Protein AF-A0A1C4SC28-F1 (afdb_monomer_lite)

Structure (mmCIF, N/CA/C/O backbone):
data_AF-A0A1C4SC28-F1
#
_entry.id   AF-A0A1C4SC28-F1
#
loop_
_atom_site.group_PDB
_atom_site.id
_atom_site.type_symbol
_atom_site.label_atom_id
_atom_site.label_alt_id
_atom_site.label_comp_id
_atom_site.label_asym_id
_atom_site.label_entity_id
_atom_site.label_seq_id
_atom_site.pdbx_PDB_ins_code
_atom_site.Cartn_x
_atom_site.Cartn_y
_atom_site.Cartn_z
_atom_site.occupancy
_atom_site.B_iso_or_equiv
_atom_site.auth_seq_id
_atom_site.auth_comp_id
_atom_site.auth_asym_id
_atom_site.auth_atom_id
_atom_site.pdbx_PDB_model_num
ATOM 1 N N . MET A 1 1 ? 18.623 19.694 15.800 1.00 43.91 1 MET A N 1
ATOM 2 C CA . MET A 1 1 ? 17.508 19.611 16.764 1.00 43.91 1 MET A CA 1
ATOM 3 C C . MET A 1 1 ? 16.438 18.786 16.073 1.00 43.91 1 MET A C 1
ATOM 5 O O . MET A 1 1 ? 15.866 19.281 15.116 1.00 43.91 1 MET A O 1
ATOM 9 N N . PHE A 1 2 ? 16.323 17.497 16.402 1.00 44.06 2 PHE A N 1
ATOM 10 C CA . PHE A 1 2 ? 15.389 16.589 15.727 1.00 44.06 2 PHE A CA 1
ATOM 11 C C . PHE A 1 2 ? 13.998 16.773 16.336 1.00 44.06 2 PHE A C 1
ATOM 13 O O . PHE A 1 2 ? 13.805 16.518 17.523 1.00 44.06 2 PHE A O 1
ATOM 20 N N . ASP A 1 3 ? 13.075 17.271 15.524 1.00 46.69 3 ASP A N 1
ATOM 21 C CA . ASP A 1 3 ? 11.644 17.328 15.809 1.00 46.69 3 ASP A CA 1
ATOM 22 C C . ASP A 1 3 ? 11.117 15.887 15.961 1.00 46.69 3 ASP A C 1
ATOM 24 O O . ASP A 1 3 ? 11.413 15.053 15.095 1.00 46.69 3 ASP A O 1
ATOM 28 N N . PRO A 1 4 ? 10.429 15.505 17.055 1.00 53.44 4 PRO A N 1
ATOM 29 C CA . PRO A 1 4 ? 9.940 14.145 17.186 1.00 53.44 4 PRO A CA 1
ATOM 30 C C . PRO A 1 4 ? 8.766 13.954 16.221 1.00 53.44 4 PRO A C 1
ATOM 32 O O . PRO A 1 4 ? 7.615 14.189 16.560 1.00 53.44 4 PRO A O 1
ATOM 35 N N . PHE A 1 5 ? 9.062 13.424 15.036 1.00 75.50 5 PHE A N 1
ATOM 36 C CA . PHE A 1 5 ? 8.103 13.008 13.999 1.00 75.50 5 PHE A CA 1
ATOM 37 C C . PHE A 1 5 ? 7.141 11.882 14.462 1.00 75.50 5 PHE A C 1
ATOM 39 O O . PHE A 1 5 ? 6.320 11.360 13.708 1.00 75.50 5 PHE A O 1
ATOM 46 N N . ILE A 1 6 ? 7.244 11.474 15.730 1.00 84.00 6 ILE A N 1
ATOM 47 C CA . ILE A 1 6 ? 6.333 10.545 16.384 1.00 84.00 6 ILE A CA 1
ATOM 48 C C . ILE A 1 6 ? 5.257 11.351 17.107 1.00 84.00 6 ILE A C 1
ATOM 50 O O . ILE A 1 6 ? 5.543 12.085 18.053 1.00 84.00 6 ILE A O 1
ATOM 54 N N . ALA A 1 7 ? 4.006 11.146 16.709 1.00 87.94 7 ALA A N 1
ATOM 55 C CA . ALA A 1 7 ? 2.853 11.790 17.310 1.00 87.94 7 ALA A CA 1
ATOM 56 C C . ALA A 1 7 ? 2.708 11.438 18.810 1.00 87.94 7 ALA A C 1
ATOM 58 O O . ALA A 1 7 ? 3.215 10.401 19.285 1.00 87.94 7 ALA A O 1
ATOM 59 N N . PRO A 1 8 ? 1.999 12.281 19.592 1.00 89.31 8 PRO A N 1
ATOM 60 C CA . PRO A 1 8 ? 1.796 12.038 21.016 1.00 89.31 8 PRO A CA 1
ATOM 61 C C . PRO A 1 8 ? 1.199 10.648 21.262 1.00 89.31 8 PRO A C 1
ATOM 63 O O . PRO A 1 8 ? 0.283 10.225 20.558 1.00 89.31 8 PRO A O 1
ATOM 66 N N . SER A 1 9 ? 1.694 9.929 22.275 1.00 86.62 9 SER A N 1
ATOM 67 C CA . SER A 1 9 ? 1.324 8.523 22.529 1.00 86.62 9 SER A CA 1
ATOM 68 C C . SER A 1 9 ? -0.155 8.295 22.835 1.00 86.62 9 SER A C 1
ATOM 70 O O . SER A 1 9 ? -0.602 7.160 22.751 1.00 86.62 9 SER A O 1
ATOM 72 N N . GLY A 1 10 ? -0.893 9.342 23.216 1.00 86.81 10 GLY A N 1
ATOM 73 C CA . GLY A 1 10 ? -2.340 9.283 23.439 1.00 86.81 10 GLY A CA 1
ATOM 74 C C . GLY A 1 10 ? -3.184 9.475 22.174 1.00 86.81 10 GLY A C 1
ATOM 75 O O . GLY A 1 10 ? -4.402 9.392 22.250 1.00 86.81 10 GLY A O 1
ATOM 76 N N . THR A 1 11 ? -2.564 9.755 21.023 1.00 91.25 11 THR A N 1
ATOM 77 C CA . THR A 1 11 ? -3.262 9.902 19.736 1.00 91.25 11 THR A CA 1
ATOM 78 C C . THR A 1 11 ? -3.272 8.584 18.968 1.00 91.25 11 THR A C 1
ATOM 80 O O . THR A 1 11 ? -2.338 7.790 19.091 1.00 91.25 11 THR A O 1
ATOM 83 N N . LEU A 1 12 ? -4.282 8.376 18.115 1.00 92.56 12 LEU A N 1
ATOM 84 C CA . LEU A 1 12 ? -4.358 7.193 17.251 1.00 92.56 12 LEU A CA 1
ATOM 85 C C . LEU A 1 12 ? -3.104 7.036 16.377 1.00 92.56 12 LEU A C 1
ATOM 87 O O . LEU A 1 12 ? -2.523 5.955 16.319 1.00 92.56 12 LEU A O 1
ATOM 91 N N . LEU A 1 13 ? -2.634 8.130 15.769 1.00 92.38 13 LEU A N 1
ATOM 92 C CA . LEU A 1 13 ? -1.404 8.140 14.976 1.00 92.38 13 LEU A CA 1
ATOM 93 C C . LEU A 1 13 ? -0.186 7.716 15.810 1.00 92.38 13 LEU A C 1
ATOM 95 O O . LEU A 1 13 ? 0.579 6.850 15.393 1.00 92.38 13 LEU A O 1
ATOM 99 N N . GLY A 1 14 ? -0.027 8.267 17.017 1.00 90.62 14 GLY A N 1
ATOM 100 C CA . GLY A 1 14 ? 1.097 7.932 17.893 1.00 90.62 14 GLY A CA 1
ATOM 101 C C . GLY A 1 14 ? 1.076 6.479 18.376 1.00 90.62 14 GLY A C 1
ATOM 102 O O . GLY A 1 14 ? 2.140 5.883 18.569 1.00 90.62 14 GLY A O 1
ATOM 103 N N . LEU A 1 15 ? -0.115 5.896 18.547 1.00 91.31 15 LEU A N 1
ATOM 104 C CA . LEU A 1 15 ? -0.300 4.478 18.861 1.00 91.31 15 LEU A CA 1
ATOM 105 C C . LEU A 1 15 ? 0.091 3.585 17.675 1.00 91.31 15 LEU A C 1
ATOM 107 O O . LEU A 1 15 ? 0.892 2.664 17.853 1.00 91.31 15 LEU A O 1
ATOM 111 N N . LEU A 1 16 ? -0.410 3.892 16.472 1.00 91.56 16 LEU A N 1
ATOM 112 C CA . LEU A 1 16 ? -0.105 3.153 15.241 1.00 91.56 16 LEU A CA 1
ATOM 113 C C . LEU A 1 16 ? 1.375 3.216 14.874 1.00 91.56 16 LEU A C 1
ATOM 115 O O . LEU A 1 16 ? 1.971 2.196 14.527 1.00 91.56 16 LEU A O 1
ATOM 119 N N . GLN A 1 17 ? 1.998 4.386 15.007 1.00 89.12 17 GLN A N 1
ATOM 120 C CA . GLN A 1 17 ? 3.431 4.527 14.786 1.00 89.12 17 GLN A CA 1
ATOM 121 C C . GLN A 1 17 ? 4.201 3.608 15.734 1.00 89.12 17 GLN A C 1
ATOM 123 O O . GLN A 1 17 ? 5.161 2.972 15.330 1.00 89.12 17 GLN A O 1
ATOM 128 N N . ARG A 1 18 ? 3.825 3.475 17.007 1.00 86.06 18 ARG A N 1
ATOM 129 C CA . ARG A 1 18 ? 4.576 2.642 17.972 1.00 86.06 18 ARG A CA 1
ATOM 130 C C . ARG A 1 18 ? 4.381 1.133 17.795 1.00 86.06 18 ARG A C 1
ATOM 132 O O . ARG A 1 18 ? 5.084 0.388 18.471 1.00 86.06 18 ARG A O 1
ATOM 139 N N . GLY A 1 19 ? 3.471 0.686 16.925 1.00 74.38 19 GLY A N 1
ATOM 140 C CA . GLY A 1 19 ? 3.341 -0.725 16.540 1.00 74.38 19 GLY A CA 1
ATOM 141 C C . GLY A 1 19 ? 2.993 -1.677 17.690 1.00 74.38 19 GLY A C 1
ATOM 142 O O . GLY A 1 19 ? 3.359 -2.849 17.653 1.00 74.38 19 GLY A O 1
ATOM 143 N N . ARG A 1 20 ? 2.323 -1.193 18.744 1.00 67.81 20 ARG A N 1
ATOM 144 C CA . ARG A 1 20 ? 1.830 -2.055 19.833 1.00 67.81 20 ARG A CA 1
ATOM 145 C C . ARG A 1 20 ? 0.461 -2.617 19.459 1.00 67.81 20 ARG A C 1
ATOM 147 O O . ARG A 1 20 ? -0.291 -1.940 18.765 1.00 67.81 20 ARG A O 1
ATOM 154 N N . GLY A 1 21 ? 0.122 -3.818 19.939 1.00 70.56 21 GLY A N 1
ATOM 155 C CA . GLY A 1 21 ? -1.180 -4.458 19.678 1.00 70.56 21 GLY A CA 1
ATOM 156 C C . GLY A 1 21 ? -2.381 -3.549 19.980 1.00 70.56 21 GLY A C 1
ATOM 157 O O . GLY A 1 21 ? -3.371 -3.575 19.251 1.00 70.56 21 GLY A O 1
ATOM 158 N N . ASP A 1 22 ? -2.236 -2.656 20.963 1.00 80.62 22 ASP A N 1
ATOM 159 C CA . ASP A 1 22 ? -3.221 -1.621 21.291 1.00 80.62 22 ASP A CA 1
ATOM 160 C C . ASP A 1 22 ? -3.535 -0.698 20.102 1.00 80.62 22 ASP A C 1
ATOM 162 O O . ASP A 1 22 ? -4.686 -0.329 19.904 1.00 80.62 22 ASP A O 1
ATOM 166 N N . GLY A 1 23 ? -2.555 -0.360 19.257 1.00 88.38 23 GLY A N 1
ATOM 167 C CA . GLY A 1 23 ? -2.759 0.504 18.090 1.00 88.38 23 GLY A CA 1
ATOM 168 C C . GLY A 1 23 ? -3.761 -0.070 17.088 1.00 88.38 23 GLY A C 1
ATOM 169 O O . GLY A 1 23 ? -4.610 0.664 16.589 1.00 88.38 23 GLY A O 1
ATOM 170 N N . THR A 1 24 ? -3.729 -1.387 16.852 1.00 91.44 24 THR A N 1
ATOM 171 C CA . THR A 1 24 ? -4.741 -2.057 16.016 1.00 91.44 24 THR A CA 1
ATOM 172 C C . THR A 1 24 ? -6.110 -2.009 16.670 1.00 91.44 24 THR A C 1
ATOM 174 O O . THR A 1 24 ? -7.079 -1.656 16.007 1.00 91.44 24 THR A O 1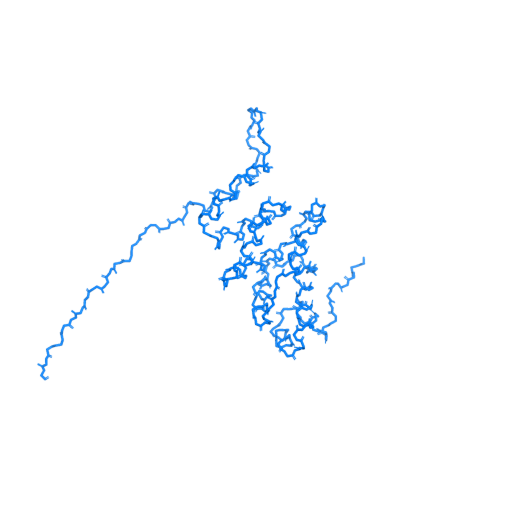
ATOM 177 N N . LEU A 1 25 ? -6.201 -2.320 17.965 1.00 92.19 25 LEU A N 1
ATOM 178 C CA . LEU A 1 25 ? -7.478 -2.290 18.683 1.00 92.19 25 LEU A CA 1
ATOM 179 C C . LEU A 1 25 ? -8.107 -0.892 18.642 1.00 92.19 25 LEU A C 1
ATOM 181 O O . LEU A 1 25 ? -9.291 -0.757 18.347 1.00 92.19 25 LEU A O 1
ATOM 185 N N . HIS A 1 26 ? -7.304 0.150 18.863 1.00 93.94 26 HIS A N 1
ATOM 186 C CA . HIS A 1 26 ? -7.755 1.534 18.781 1.00 93.94 26 HIS A CA 1
ATOM 187 C C . HIS A 1 26 ? -8.156 1.940 17.361 1.00 93.94 26 HIS A C 1
ATOM 189 O O . HIS A 1 26 ? -9.162 2.624 17.204 1.00 93.94 26 HIS A O 1
ATOM 195 N N . ALA A 1 27 ? -7.429 1.504 16.330 1.00 95.44 27 ALA A N 1
ATOM 196 C CA . ALA A 1 27 ? -7.796 1.783 14.944 1.00 95.44 27 ALA A CA 1
ATOM 197 C C . ALA A 1 27 ? -9.124 1.126 14.546 1.00 95.44 27 ALA A C 1
ATOM 199 O O . ALA A 1 27 ? -9.945 1.770 13.903 1.00 95.44 27 ALA A O 1
ATOM 200 N N . LEU A 1 28 ? -9.360 -0.120 14.968 1.00 95.31 28 LEU A N 1
ATOM 201 C CA . LEU A 1 28 ? -10.612 -0.833 14.691 1.00 95.31 28 LEU A CA 1
ATOM 202 C C . LEU A 1 28 ? -11.807 -0.279 15.485 1.00 95.31 28 LEU A C 1
ATOM 204 O O . LEU A 1 28 ? -12.949 -0.469 15.076 1.00 95.31 28 LEU A O 1
ATOM 208 N N . ALA A 1 29 ? -11.556 0.400 16.606 1.00 95.62 29 ALA A N 1
ATOM 209 C CA . ALA A 1 29 ? -12.583 1.069 17.402 1.00 95.62 29 ALA A CA 1
ATOM 210 C C . ALA A 1 29 ? -12.850 2.526 16.971 1.00 95.62 29 ALA A C 1
ATOM 212 O O . ALA A 1 29 ? -13.887 3.087 17.327 1.00 95.62 29 ALA A O 1
ATOM 213 N N . ALA A 1 30 ? -11.921 3.154 16.248 1.00 96.81 30 ALA A N 1
ATOM 214 C CA . ALA A 1 30 ? -12.040 4.531 15.778 1.00 96.81 30 ALA A CA 1
ATOM 215 C C . ALA A 1 30 ? -12.950 4.638 14.537 1.00 96.81 30 ALA A C 1
ATOM 217 O O . ALA A 1 30 ? -13.163 3.649 13.828 1.00 96.81 30 ALA A O 1
ATOM 218 N N . PRO A 1 31 ? -13.464 5.841 14.209 1.00 97.81 31 PRO A N 1
ATOM 219 C CA . PRO A 1 31 ? -14.114 6.070 12.926 1.00 97.81 31 PRO A CA 1
ATOM 220 C C . PRO A 1 31 ? -13.190 5.665 11.773 1.00 97.81 31 PRO A C 1
ATOM 222 O O . PRO A 1 31 ? -12.062 6.145 11.662 1.00 97.81 31 PRO A O 1
ATOM 225 N N . ARG A 1 32 ? -13.681 4.794 10.882 1.00 98.00 32 ARG A N 1
ATOM 226 C CA . ARG A 1 32 ? -12.888 4.232 9.776 1.00 98.00 32 ARG A CA 1
ATOM 227 C C . ARG A 1 32 ? -12.108 5.286 8.967 1.00 98.00 32 ARG A C 1
ATOM 229 O O . ARG A 1 32 ? -10.936 5.036 8.699 1.00 98.00 32 ARG A O 1
ATOM 236 N N . PRO A 1 33 ? -12.676 6.454 8.593 1.00 97.94 33 PRO A N 1
ATOM 237 C CA . PRO A 1 33 ? -11.917 7.480 7.875 1.00 97.94 33 PRO A CA 1
ATOM 238 C C . PRO A 1 33 ? -10.708 8.014 8.658 1.00 97.94 33 PRO A C 1
ATOM 240 O O . PRO A 1 33 ? -9.654 8.238 8.070 1.00 97.94 33 PRO A O 1
ATOM 243 N N . GLU A 1 34 ? -10.828 8.171 9.978 1.00 97.75 34 GLU A N 1
ATOM 244 C CA . GLU A 1 34 ? -9.735 8.633 10.843 1.00 97.75 34 GLU A CA 1
ATOM 245 C C . GLU A 1 34 ? -8.644 7.567 10.977 1.00 97.75 34 GLU A C 1
ATOM 247 O O . GLU A 1 34 ? -7.454 7.874 10.892 1.00 97.75 34 GLU A O 1
ATOM 252 N N . ALA A 1 35 ? -9.046 6.301 11.129 1.00 97.75 35 ALA A N 1
ATOM 253 C CA . ALA A 1 35 ? -8.121 5.175 11.178 1.00 97.75 35 ALA A CA 1
ATOM 254 C C . ALA A 1 35 ? -7.338 5.019 9.869 1.00 97.75 35 ALA A C 1
ATOM 256 O O . ALA A 1 35 ? -6.118 4.858 9.903 1.00 97.75 35 ALA A O 1
ATOM 257 N N . LEU A 1 36 ? -8.015 5.133 8.721 1.00 98.44 36 LEU A N 1
ATOM 258 C CA . LEU A 1 36 ? -7.368 5.103 7.410 1.00 98.44 36 LEU A CA 1
ATOM 259 C C . LEU A 1 36 ? -6.433 6.297 7.213 1.00 98.44 36 LEU A C 1
ATOM 261 O O . LEU A 1 36 ? -5.316 6.105 6.750 1.00 98.44 36 LEU A O 1
ATOM 265 N N . ALA A 1 37 ? -6.825 7.507 7.619 1.00 97.75 37 ALA A N 1
ATOM 266 C CA . ALA A 1 37 ? -5.946 8.674 7.540 1.00 97.75 37 ALA A CA 1
ATOM 267 C C . ALA A 1 37 ? -4.658 8.479 8.363 1.00 97.75 37 ALA A C 1
ATOM 269 O O . ALA A 1 37 ? -3.558 8.736 7.870 1.00 97.75 37 ALA A O 1
ATOM 270 N N . ALA A 1 38 ? -4.775 7.966 9.591 1.00 96.19 38 ALA A N 1
ATOM 271 C CA . ALA A 1 38 ? -3.624 7.691 10.446 1.00 96.19 38 ALA A CA 1
ATOM 272 C C . ALA A 1 38 ? -2.746 6.545 9.905 1.00 96.19 38 ALA A C 1
ATOM 274 O O . ALA A 1 38 ? -1.518 6.633 9.957 1.00 96.19 38 ALA A O 1
ATOM 275 N N . LEU A 1 39 ? -3.357 5.491 9.354 1.00 97.06 39 LEU A N 1
ATOM 276 C CA . LEU A 1 39 ? -2.655 4.389 8.696 1.00 97.06 39 LEU A CA 1
ATOM 277 C C . LEU A 1 39 ? -1.886 4.872 7.462 1.00 97.06 39 LEU A C 1
ATOM 279 O O . LEU A 1 39 ? -0.693 4.600 7.346 1.00 97.06 39 LEU A O 1
ATOM 283 N N . ASN A 1 40 ? -2.540 5.628 6.579 1.00 97.88 40 ASN A N 1
ATOM 284 C CA . ASN A 1 40 ? -1.927 6.188 5.377 1.00 97.88 40 ASN A CA 1
ATOM 285 C C . ASN A 1 40 ? -0.713 7.041 5.748 1.00 97.88 40 ASN A C 1
ATOM 287 O O . ASN A 1 40 ? 0.362 6.835 5.192 1.00 97.88 40 ASN A O 1
ATOM 291 N N . HIS A 1 41 ? -0.844 7.900 6.765 1.00 95.75 41 HIS A N 1
ATOM 292 C CA . HIS A 1 41 ? 0.273 8.692 7.280 1.00 95.75 41 HIS A CA 1
ATOM 293 C C . HIS A 1 41 ? 1.435 7.819 7.772 1.00 95.75 41 HIS A C 1
ATOM 295 O O . HIS A 1 41 ? 2.594 8.148 7.528 1.00 95.75 41 HIS A O 1
ATOM 301 N N . CYS A 1 42 ? 1.163 6.712 8.468 1.00 94.19 42 CYS A N 1
ATOM 302 C CA . CYS A 1 42 ? 2.230 5.805 8.896 1.00 94.19 42 CYS A CA 1
ATOM 303 C C . CYS A 1 42 ? 2.957 5.169 7.706 1.00 94.19 42 CYS A C 1
ATOM 305 O O . CYS A 1 42 ? 4.159 4.964 7.784 1.00 94.19 42 CYS A O 1
ATOM 307 N N . VAL A 1 43 ? 2.250 4.848 6.620 1.00 95.38 43 VAL A N 1
ATOM 308 C CA . VAL A 1 43 ? 2.835 4.133 5.477 1.00 95.38 43 VAL A CA 1
ATOM 309 C C . VAL A 1 43 ? 3.621 5.041 4.534 1.00 95.38 43 VAL A C 1
ATOM 311 O O . VAL A 1 43 ? 4.654 4.610 4.024 1.00 95.38 43 VAL A O 1
ATOM 314 N N . VAL A 1 44 ? 3.153 6.268 4.291 1.00 94.44 44 VAL A N 1
ATOM 315 C CA . VAL A 1 44 ? 3.799 7.192 3.335 1.00 94.44 44 VAL A CA 1
ATOM 316 C C . VAL A 1 44 ? 4.828 8.117 3.988 1.00 94.44 44 VAL A C 1
ATOM 318 O O . VAL A 1 44 ? 5.675 8.668 3.294 1.00 94.44 44 VAL A O 1
ATOM 321 N N . SER A 1 45 ? 4.785 8.245 5.318 1.00 89.19 45 SER A N 1
ATOM 322 C CA . SER A 1 45 ? 5.634 9.157 6.090 1.00 89.19 45 SER A CA 1
ATOM 323 C C . SER A 1 45 ? 6.140 8.498 7.381 1.00 89.19 45 SER A C 1
ATOM 325 O O . SER A 1 45 ? 5.971 9.055 8.469 1.00 89.19 45 SER A O 1
ATOM 327 N N . ASP A 1 46 ? 6.727 7.295 7.308 1.00 83.56 46 ASP A N 1
ATOM 328 C CA . ASP A 1 46 ? 7.385 6.692 8.480 1.00 83.56 46 ASP A CA 1
ATOM 329 C C . ASP A 1 46 ? 8.742 7.379 8.718 1.00 83.56 46 ASP A C 1
ATOM 331 O O . ASP A 1 46 ? 9.637 7.282 7.880 1.00 83.56 46 ASP A O 1
ATOM 335 N N . PRO A 1 47 ? 8.944 8.068 9.854 1.00 71.44 47 PRO A N 1
ATOM 336 C CA . PRO A 1 47 ? 10.208 8.753 10.130 1.00 71.44 47 PRO A CA 1
ATOM 337 C C . PRO A 1 47 ? 11.366 7.822 10.477 1.00 71.44 47 PRO A C 1
ATOM 339 O O . PRO A 1 47 ? 12.501 8.270 10.685 1.00 71.44 47 PRO A O 1
ATOM 342 N N . ARG A 1 48 ? 11.090 6.537 10.682 1.00 74.06 48 ARG A N 1
ATOM 343 C CA . ARG A 1 48 ? 12.080 5.612 11.205 1.00 74.06 48 ARG A CA 1
ATOM 344 C C . ARG A 1 48 ? 12.834 4.965 10.071 1.00 74.06 48 ARG A C 1
ATOM 346 O O . ARG A 1 48 ? 12.254 4.469 9.122 1.00 74.06 48 ARG A O 1
ATOM 353 N N . HIS A 1 49 ? 14.148 4.899 10.222 1.00 69.00 49 HIS A N 1
ATOM 354 C CA . HIS A 1 49 ? 15.030 4.326 9.210 1.00 69.00 49 HIS A CA 1
ATOM 355 C C . HIS A 1 49 ? 15.127 2.791 9.324 1.00 69.00 49 HIS A C 1
ATOM 357 O O . HIS A 1 49 ? 15.690 2.136 8.454 1.00 69.00 49 HIS A O 1
ATOM 363 N N . ASP A 1 50 ? 14.583 2.204 10.397 1.00 72.62 50 ASP A N 1
ATOM 364 C CA . ASP A 1 50 ? 14.668 0.778 10.734 1.00 72.62 50 ASP A CA 1
ATOM 365 C C . ASP A 1 50 ? 13.405 -0.022 10.381 1.00 72.62 50 ASP A C 1
ATOM 367 O O . ASP A 1 50 ? 13.236 -1.154 10.836 1.00 72.62 50 ASP A O 1
ATOM 371 N N . TRP A 1 51 ? 12.525 0.530 9.541 1.00 66.94 51 TRP A N 1
ATOM 372 C CA . TRP A 1 51 ? 11.262 -0.104 9.151 1.00 66.94 51 TRP A CA 1
ATOM 373 C C . TRP A 1 51 ? 11.427 -1.510 8.544 1.00 66.94 51 TRP A C 1
ATOM 375 O O . TRP A 1 51 ? 10.480 -2.287 8.584 1.00 66.94 51 TRP A O 1
ATOM 385 N N . GLN A 1 52 ? 12.616 -1.859 8.033 1.00 68.62 52 GLN A N 1
ATOM 386 C CA . GLN A 1 52 ? 12.959 -3.189 7.503 1.00 68.62 52 GLN A CA 1
ATOM 387 C C . GLN A 1 52 ? 13.224 -4.247 8.586 1.00 68.62 52 GLN A C 1
ATOM 389 O O . GLN A 1 52 ? 13.116 -5.443 8.320 1.00 68.62 52 GLN A O 1
ATOM 394 N N . VAL A 1 53 ? 13.645 -3.829 9.783 1.00 67.19 53 VAL A N 1
ATOM 395 C CA . VAL A 1 53 ? 14.018 -4.737 10.885 1.00 67.19 53 VAL A CA 1
ATOM 396 C C . VAL A 1 53 ? 12.780 -5.179 11.664 1.00 67.19 53 VAL A C 1
ATOM 398 O O . VAL A 1 53 ? 12.740 -6.272 12.229 1.00 67.19 53 VAL A O 1
ATOM 401 N N . GLU A 1 54 ? 11.748 -4.343 11.665 1.00 72.06 54 GLU A N 1
ATOM 402 C CA . GLU A 1 54 ? 10.464 -4.6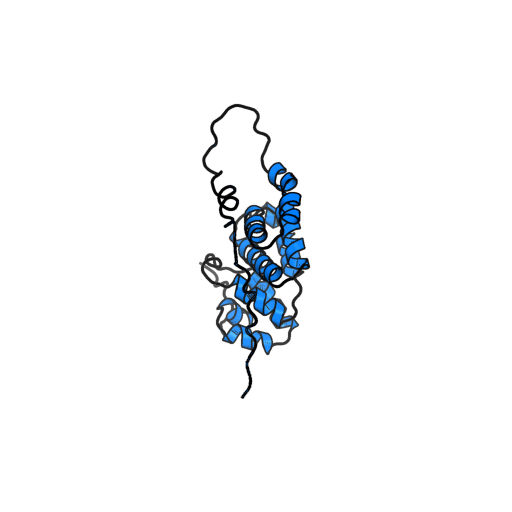35 12.282 1.00 72.06 54 GLU A CA 1
ATOM 403 C C . GLU A 1 54 ? 9.445 -5.121 11.240 1.00 72.06 54 GLU A C 1
ATOM 405 O O . GLU A 1 54 ? 9.442 -4.683 10.096 1.00 72.06 54 GLU A O 1
ATOM 410 N N . ASN A 1 55 ? 8.501 -5.981 11.635 1.00 82.38 55 ASN A N 1
ATOM 411 C CA . ASN A 1 55 ? 7.424 -6.464 10.752 1.00 82.38 55 ASN A CA 1
ATOM 412 C C . ASN A 1 55 ? 6.318 -5.402 10.511 1.00 82.38 55 ASN A C 1
ATOM 414 O O . ASN A 1 55 ? 5.129 -5.731 10.479 1.00 82.38 55 ASN A O 1
ATOM 418 N N . ARG A 1 56 ? 6.681 -4.117 10.373 1.00 89.12 56 ARG A N 1
ATOM 419 C CA . ARG A 1 56 ? 5.732 -2.991 10.252 1.00 89.12 56 ARG A CA 1
ATOM 420 C C . ARG A 1 56 ? 4.934 -3.028 8.957 1.00 89.12 56 ARG A C 1
ATOM 422 O O . ARG A 1 56 ? 3.734 -2.774 8.972 1.00 89.12 56 ARG A O 1
ATOM 429 N N . SER A 1 57 ? 5.570 -3.387 7.848 1.00 93.56 57 SER A N 1
ATOM 430 C CA . SER A 1 57 ? 4.895 -3.522 6.555 1.00 93.56 57 SER A CA 1
ATOM 431 C C . SER A 1 57 ? 3.763 -4.557 6.613 1.00 93.56 57 SER A C 1
ATOM 433 O O . SER A 1 57 ? 2.653 -4.292 6.155 1.00 93.56 57 SER A O 1
ATOM 435 N N . LEU A 1 58 ? 4.008 -5.710 7.246 1.00 93.19 58 LEU A N 1
ATOM 436 C CA . LEU A 1 58 ? 3.000 -6.748 7.468 1.00 93.19 58 LEU A CA 1
ATOM 437 C C . LEU A 1 58 ? 1.879 -6.266 8.397 1.00 93.19 58 LEU A C 1
ATOM 439 O O . LEU A 1 58 ? 0.704 -6.512 8.122 1.00 93.19 58 LEU A O 1
ATOM 443 N N . TYR A 1 59 ? 2.245 -5.576 9.479 1.00 93.31 59 TYR A N 1
ATOM 444 C CA . TYR A 1 59 ? 1.302 -4.977 10.421 1.00 93.31 59 TYR A CA 1
ATOM 445 C C . TYR A 1 59 ? 0.337 -4.008 9.723 1.00 93.31 59 TYR A C 1
ATOM 447 O O . TYR A 1 59 ? -0.881 -4.171 9.819 1.00 93.31 59 TYR A O 1
ATOM 455 N N . TYR A 1 60 ? 0.865 -3.050 8.960 1.00 95.38 60 TYR A N 1
ATOM 456 C CA . TYR A 1 60 ? 0.052 -2.075 8.239 1.00 95.38 60 TYR A CA 1
ATOM 457 C C . TYR A 1 60 ? -0.777 -2.721 7.129 1.00 95.38 60 TYR A C 1
ATOM 459 O O . TYR A 1 60 ? -1.955 -2.401 6.999 1.00 95.38 60 TYR A O 1
ATOM 467 N N . ALA A 1 61 ? -0.223 -3.678 6.377 1.00 97.00 61 ALA A N 1
ATOM 468 C CA . ALA A 1 61 ? -0.979 -4.407 5.360 1.00 97.00 61 ALA A CA 1
ATOM 469 C C . ALA A 1 61 ? -2.174 -5.161 5.960 1.00 97.00 61 ALA A C 1
ATOM 471 O O . ALA A 1 61 ? -3.263 -5.149 5.390 1.00 97.00 61 ALA A O 1
ATOM 472 N N . ARG A 1 62 ? -2.002 -5.782 7.134 1.00 96.19 62 ARG A N 1
ATOM 473 C CA . ARG A 1 62 ? -3.113 -6.437 7.829 1.00 96.19 62 ARG A CA 1
ATOM 474 C C . ARG A 1 62 ? -4.182 -5.428 8.248 1.00 96.19 62 ARG A C 1
ATOM 476 O O . ARG A 1 62 ? -5.362 -5.694 8.049 1.00 96.19 62 ARG A O 1
ATOM 483 N N . LEU A 1 63 ? -3.769 -4.266 8.750 1.00 96.4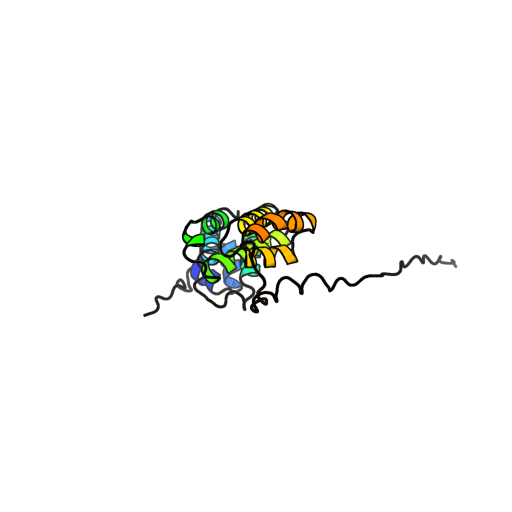4 63 LEU A N 1
ATOM 484 C CA . LEU A 1 63 ? -4.701 -3.219 9.154 1.00 96.44 63 LEU A CA 1
ATOM 485 C C . LEU A 1 63 ? -5.455 -2.606 7.962 1.00 96.44 63 LEU A C 1
ATOM 487 O O . LEU A 1 63 ? -6.640 -2.322 8.097 1.00 96.44 63 LEU A O 1
ATOM 491 N N . TYR A 1 64 ? -4.828 -2.477 6.787 1.00 98.25 64 TYR A N 1
ATOM 492 C CA . TYR A 1 64 ? -5.539 -2.130 5.548 1.00 98.25 64 TYR A CA 1
ATOM 493 C C . TYR A 1 64 ? -6.659 -3.128 5.247 1.00 98.25 64 TYR A C 1
ATOM 495 O O . TYR A 1 64 ? -7.755 -2.706 4.904 1.00 98.25 64 TYR A O 1
ATOM 503 N N . LEU A 1 65 ? -6.419 -4.436 5.391 1.00 98.12 65 LEU A N 1
ATOM 504 C CA . LEU A 1 65 ? -7.460 -5.446 5.165 1.00 98.12 65 LEU A CA 1
ATOM 505 C C . LEU A 1 65 ? -8.574 -5.367 6.209 1.00 98.12 65 LEU A C 1
ATOM 507 O O . LEU A 1 65 ? -9.746 -5.383 5.848 1.00 98.12 65 LEU A O 1
ATOM 511 N N . ASP A 1 66 ? -8.217 -5.263 7.490 1.00 97.44 66 ASP A N 1
ATOM 512 C CA . ASP A 1 66 ? -9.200 -5.230 8.576 1.00 97.44 66 ASP A CA 1
ATOM 513 C C . ASP A 1 66 ? -10.054 -3.939 8.541 1.00 97.44 66 ASP A C 1
ATOM 515 O O . ASP A 1 66 ? -11.208 -3.953 8.965 1.00 97.44 66 ASP A O 1
ATOM 519 N N . LEU A 1 67 ? -9.518 -2.838 7.993 1.00 97.81 67 LEU A N 1
ATOM 520 C CA . LEU A 1 67 ? -10.235 -1.577 7.763 1.00 97.81 67 LEU A CA 1
ATOM 521 C C . LEU A 1 67 ? -10.867 -1.467 6.365 1.00 97.81 67 LEU A C 1
ATOM 523 O O . LEU A 1 67 ? -11.430 -0.417 6.055 1.00 97.81 67 LEU A O 1
ATOM 527 N N . ASP A 1 68 ? -10.772 -2.487 5.508 1.00 97.81 68 ASP A N 1
ATOM 528 C CA . ASP A 1 68 ? -11.212 -2.433 4.103 1.00 97.81 68 ASP A CA 1
ATOM 529 C C . ASP A 1 68 ? -10.631 -1.224 3.331 1.00 97.81 68 ASP A C 1
ATOM 531 O O . ASP A 1 68 ? -11.319 -0.534 2.585 1.00 97.81 68 ASP A O 1
ATOM 535 N N . GLY A 1 69 ? -9.372 -0.868 3.585 1.00 97.88 69 GLY A N 1
ATOM 536 C CA . GLY A 1 69 ? -8.711 0.296 2.998 1.00 97.88 69 GLY A CA 1
ATOM 537 C C . GLY A 1 69 ? -8.289 0.093 1.536 1.00 97.88 69 GLY A C 1
ATOM 538 O O . GLY A 1 69 ? -7.785 -0.970 1.145 1.00 97.88 69 GLY A O 1
ATOM 539 N N . GLY A 1 70 ? -8.466 1.144 0.735 1.00 97.94 70 GLY A N 1
ATOM 540 C CA . GLY A 1 70 ? -7.912 1.255 -0.616 1.00 97.94 70 GLY A CA 1
ATOM 541 C C . GLY A 1 70 ? -6.437 1.676 -0.611 1.00 97.94 70 GLY A C 1
ATOM 542 O O . GLY A 1 70 ? -5.882 2.018 0.434 1.00 97.94 70 GLY A O 1
ATOM 543 N N . ILE A 1 71 ? -5.785 1.607 -1.776 1.00 98.50 71 ILE A N 1
ATOM 544 C CA . ILE A 1 71 ? -4.350 1.911 -1.946 1.00 98.50 71 ILE A CA 1
ATOM 545 C C . ILE A 1 71 ? -4.093 3.294 -2.560 1.00 98.50 71 ILE A C 1
ATOM 547 O O . ILE A 1 71 ? -2.966 3.600 -2.942 1.00 98.50 71 ILE A O 1
ATOM 551 N N . GLU A 1 72 ? -5.113 4.143 -2.669 1.00 98.38 72 GLU A N 1
ATOM 552 C CA . GLU A 1 72 ? -5.052 5.387 -3.438 1.00 98.38 72 GLU A CA 1
ATOM 553 C C . GLU A 1 72 ? -4.033 6.378 -2.857 1.00 98.38 72 GLU A C 1
ATOM 555 O O . GLU A 1 72 ? -3.406 7.133 -3.598 1.00 98.38 72 GLU A O 1
ATOM 560 N N . GLU A 1 73 ? -3.855 6.438 -1.530 1.00 98.31 73 GLU A N 1
ATOM 561 C CA . GLU A 1 73 ? -2.822 7.299 -0.917 1.00 98.31 73 GLU A CA 1
ATOM 562 C C . GLU A 1 73 ? -1.410 6.781 -1.204 1.00 98.31 73 GLU A C 1
ATOM 564 O O . GLU A 1 73 ? -0.517 7.572 -1.502 1.00 98.31 73 GLU A O 1
ATOM 569 N N . ILE A 1 74 ? -1.215 5.457 -1.205 1.00 98.38 74 ILE A N 1
ATOM 570 C CA . ILE A 1 74 ? 0.062 4.850 -1.596 1.00 98.38 74 ILE A CA 1
ATOM 571 C C . ILE A 1 74 ? 0.343 5.136 -3.074 1.00 98.38 74 ILE A C 1
ATOM 573 O O . ILE A 1 74 ? 1.454 5.525 -3.420 1.00 98.38 74 ILE A O 1
ATOM 577 N N . GLU A 1 75 ? -0.650 4.982 -3.951 1.00 98.50 75 GLU A N 1
ATOM 578 C CA . GLU A 1 75 ? -0.485 5.278 -5.374 1.00 98.50 75 GLU A CA 1
ATOM 579 C C . GLU A 1 75 ? -0.103 6.740 -5.616 1.00 98.50 75 GLU A C 1
ATOM 581 O O . GLU A 1 75 ? 0.851 6.993 -6.350 1.00 98.50 75 GLU A O 1
ATOM 586 N N . ARG A 1 76 ? -0.780 7.695 -4.962 1.00 98.19 76 ARG A N 1
ATOM 587 C CA . ARG A 1 76 ? -0.412 9.117 -5.052 1.00 98.19 76 ARG A CA 1
ATOM 588 C C . ARG A 1 76 ? 1.021 9.369 -4.595 1.00 98.19 76 ARG A C 1
ATOM 590 O O . ARG A 1 76 ? 1.754 10.059 -5.292 1.00 98.19 76 ARG A O 1
ATOM 597 N N . HIS A 1 77 ? 1.430 8.778 -3.474 1.00 97.19 77 HIS A N 1
ATOM 598 C CA . HIS A 1 77 ? 2.790 8.912 -2.939 1.00 97.19 77 HIS A CA 1
ATOM 599 C C . HIS A 1 77 ? 3.872 8.370 -3.885 1.00 97.19 77 HIS A C 1
ATOM 601 O O . HIS A 1 77 ? 4.927 8.982 -4.077 1.00 97.19 77 HIS A O 1
ATOM 607 N N . LEU A 1 78 ? 3.607 7.217 -4.501 1.00 97.00 78 LEU A N 1
ATOM 608 C CA . LEU A 1 78 ? 4.527 6.564 -5.434 1.00 97.00 78 LEU A CA 1
ATOM 609 C C . LEU A 1 78 ? 4.553 7.221 -6.823 1.00 97.00 78 LEU A C 1
ATOM 611 O O . LEU A 1 78 ? 5.516 7.030 -7.560 1.00 97.00 78 LEU A O 1
ATOM 615 N N . ALA A 1 79 ? 3.504 7.958 -7.193 1.00 96.62 79 ALA A N 1
ATOM 616 C CA . ALA A 1 79 ? 3.423 8.709 -8.446 1.00 96.62 79 ALA A CA 1
ATOM 617 C C . ALA A 1 79 ? 3.934 10.156 -8.323 1.00 96.62 79 ALA A C 1
ATOM 619 O O . ALA A 1 79 ? 3.989 10.874 -9.324 1.00 96.62 79 ALA A O 1
ATOM 620 N N . ASP A 1 80 ? 4.269 10.594 -7.111 1.00 96.00 80 ASP A N 1
ATOM 621 C CA . ASP A 1 80 ? 4.721 11.952 -6.845 1.00 96.00 80 ASP A CA 1
ATOM 622 C C . ASP A 1 80 ? 6.096 12.226 -7.507 1.00 96.00 80 ASP A C 1
ATOM 624 O O . ASP A 1 80 ? 6.988 11.372 -7.438 1.00 96.00 80 ASP A O 1
ATOM 628 N N . PRO A 1 81 ? 6.293 13.390 -8.164 1.00 93.88 81 PRO A N 1
ATOM 629 C CA . PRO A 1 81 ? 7.533 13.713 -8.873 1.00 93.88 81 PRO A CA 1
ATOM 630 C C . PRO A 1 81 ? 8.795 13.670 -8.009 1.00 93.88 81 PRO A C 1
ATOM 632 O O . PRO A 1 81 ? 9.879 13.418 -8.547 1.00 93.88 81 PRO A O 1
ATOM 635 N N . ASP A 1 82 ? 8.669 13.879 -6.695 1.00 91.81 82 ASP A N 1
ATOM 636 C CA . ASP A 1 82 ? 9.792 13.801 -5.767 1.00 91.81 82 ASP A CA 1
ATOM 637 C C . ASP A 1 82 ? 10.385 12.392 -5.721 1.00 91.81 82 ASP A C 1
ATOM 639 O O . ASP A 1 82 ? 11.552 12.261 -5.371 1.00 91.81 82 ASP A O 1
ATOM 643 N N . ASP A 1 83 ? 9.664 11.348 -6.156 1.00 90.94 83 ASP A N 1
ATOM 644 C CA . ASP A 1 83 ? 10.224 9.998 -6.316 1.00 90.94 83 ASP A CA 1
ATOM 645 C C . ASP A 1 83 ? 11.466 9.998 -7.221 1.00 90.94 83 ASP A C 1
ATOM 647 O O . ASP A 1 83 ? 12.408 9.247 -6.997 1.00 90.94 83 ASP A O 1
ATOM 651 N N . HIS A 1 84 ? 11.514 10.876 -8.229 1.00 88.81 84 HIS A N 1
ATOM 652 C CA . HIS A 1 84 ? 12.657 11.001 -9.136 1.00 88.81 84 HIS A CA 1
ATOM 653 C C . HIS A 1 84 ? 13.750 11.961 -8.648 1.00 88.81 84 HIS A C 1
ATOM 655 O O . HIS A 1 84 ? 14.822 12.009 -9.259 1.00 88.81 84 HIS A O 1
ATOM 661 N N . ILE A 1 85 ? 13.490 12.722 -7.582 1.00 92.12 85 ILE A N 1
ATOM 662 C CA . ILE A 1 85 ? 14.416 13.707 -7.009 1.00 92.12 85 ILE A CA 1
ATOM 663 C C . ILE A 1 85 ? 15.078 13.131 -5.754 1.00 92.12 85 ILE A C 1
ATOM 665 O O . ILE A 1 85 ? 16.304 13.146 -5.641 1.00 92.12 85 ILE A O 1
ATOM 669 N N . ASP A 1 86 ? 14.270 12.593 -4.843 1.00 86.88 86 ASP A N 1
ATOM 670 C CA . ASP A 1 86 ? 14.681 11.900 -3.631 1.00 86.88 86 ASP A CA 1
ATOM 671 C C . ASP A 1 86 ? 14.553 10.387 -3.828 1.00 86.88 86 ASP A C 1
ATOM 673 O O . ASP A 1 86 ? 13.494 9.781 -3.662 1.00 86.88 86 ASP A O 1
ATOM 677 N N . THR A 1 87 ? 15.675 9.779 -4.207 1.00 84.31 87 THR A N 1
ATOM 678 C CA . THR A 1 87 ? 15.772 8.339 -4.452 1.00 84.31 87 THR A CA 1
ATOM 679 C C . THR A 1 87 ? 16.198 7.566 -3.201 1.00 84.31 87 THR A C 1
ATOM 681 O O . THR A 1 87 ? 16.811 6.505 -3.330 1.00 84.31 87 THR A O 1
ATOM 684 N N . ASP A 1 88 ? 16.010 8.115 -1.997 1.00 87.56 88 ASP A N 1
ATOM 685 C CA . ASP A 1 88 ? 16.283 7.375 -0.769 1.00 87.56 88 ASP A CA 1
ATOM 686 C C . ASP A 1 88 ? 15.260 6.238 -0.599 1.00 87.56 88 ASP A C 1
ATOM 688 O O . ASP A 1 88 ? 14.052 6.409 -0.793 1.00 87.56 88 ASP A O 1
ATOM 692 N N . ASP A 1 89 ? 15.741 5.048 -0.230 1.00 85.44 89 ASP A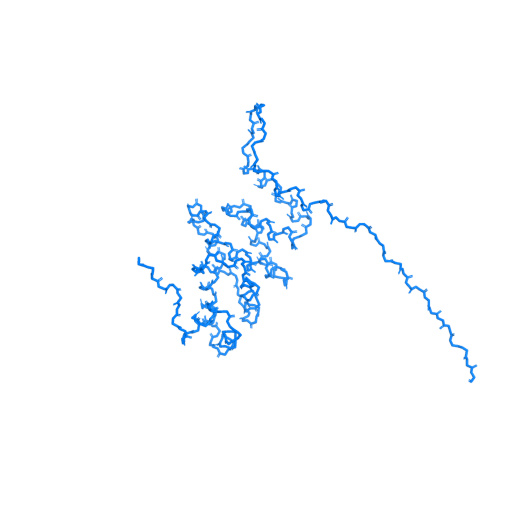 N 1
ATOM 693 C CA . ASP A 1 89 ? 14.887 3.875 -0.021 1.00 85.44 89 ASP A CA 1
ATOM 694 C C . ASP A 1 89 ? 13.836 4.128 1.080 1.00 85.44 89 ASP A C 1
ATOM 696 O O . ASP A 1 89 ? 12.767 3.519 1.061 1.00 85.44 89 ASP A O 1
ATOM 700 N N . SER A 1 90 ? 14.102 5.022 2.040 1.00 85.31 90 SER A N 1
ATOM 701 C CA . SER A 1 90 ? 13.174 5.363 3.126 1.00 85.31 90 SER A CA 1
ATOM 702 C C . SER A 1 90 ? 11.919 6.097 2.656 1.00 85.31 90 SER A C 1
ATOM 704 O O . SER A 1 90 ? 10.875 5.935 3.286 1.00 85.31 90 SER A O 1
ATOM 706 N N . ARG A 1 91 ? 11.973 6.817 1.525 1.00 89.31 91 ARG A N 1
ATOM 707 C CA . ARG A 1 91 ? 10.815 7.535 0.976 1.00 89.31 91 ARG A CA 1
ATOM 708 C C . ARG A 1 91 ? 9.692 6.573 0.598 1.00 89.31 91 ARG A C 1
ATOM 710 O O . ARG A 1 91 ? 8.536 6.803 0.937 1.00 89.31 91 ARG A O 1
ATOM 717 N N . THR A 1 92 ? 10.011 5.497 -0.122 1.00 93.81 92 THR A N 1
ATOM 718 C CA . THR A 1 92 ? 8.994 4.598 -0.702 1.00 93.81 92 THR A CA 1
ATOM 719 C C . THR A 1 92 ? 9.084 3.151 -0.245 1.00 93.81 92 THR A C 1
ATOM 721 O O . THR A 1 92 ? 8.124 2.402 -0.424 1.00 93.81 92 THR A O 1
ATOM 724 N N . GLY A 1 93 ? 10.182 2.733 0.382 1.00 92.69 93 GLY A N 1
ATOM 725 C CA . GLY A 1 93 ? 10.438 1.332 0.705 1.00 92.69 93 GLY A CA 1
ATOM 726 C C . GLY A 1 93 ? 9.389 0.704 1.626 1.00 92.69 93 GLY A C 1
ATOM 727 O O . GLY A 1 93 ? 8.945 -0.417 1.359 1.00 92.69 93 GLY A O 1
ATOM 728 N N . LEU A 1 94 ? 8.912 1.425 2.650 1.00 94.81 94 LEU A N 1
ATOM 729 C CA . LEU A 1 94 ? 7.824 0.929 3.502 1.00 94.81 94 LEU A CA 1
ATOM 730 C C . LEU A 1 94 ? 6.530 0.745 2.699 1.00 94.81 94 LEU A C 1
ATOM 732 O O . LEU A 1 94 ? 5.911 -0.317 2.775 1.00 94.81 94 LEU A O 1
ATOM 736 N N . ALA A 1 95 ? 6.144 1.741 1.900 1.00 96.88 95 ALA A N 1
ATOM 737 C CA . ALA A 1 95 ? 4.946 1.686 1.070 1.00 96.88 95 ALA A CA 1
ATOM 738 C C . ALA A 1 95 ? 4.996 0.522 0.063 1.00 96.88 95 ALA A C 1
ATOM 740 O O . ALA A 1 95 ? 4.034 -0.239 -0.051 1.00 96.88 95 ALA A O 1
ATOM 741 N N . LEU A 1 96 ? 6.139 0.311 -0.598 1.00 97.25 96 LEU A N 1
ATOM 742 C CA . LEU A 1 96 ? 6.358 -0.824 -1.500 1.00 97.25 96 LEU A CA 1
ATOM 743 C C . LEU A 1 96 ? 6.262 -2.168 -0.765 1.00 97.25 96 LEU A C 1
ATOM 745 O O . LEU A 1 96 ? 5.624 -3.096 -1.258 1.00 97.25 96 LEU A O 1
ATOM 749 N N . SER A 1 97 ? 6.824 -2.261 0.440 1.00 96.62 97 SER A N 1
ATOM 750 C CA . SER A 1 97 ? 6.754 -3.475 1.264 1.00 96.62 97 SER A CA 1
ATOM 751 C C . SER A 1 97 ? 5.322 -3.775 1.731 1.00 96.62 97 SER A C 1
ATOM 753 O O . SER A 1 97 ? 4.902 -4.934 1.764 1.00 96.62 97 SER A O 1
ATOM 755 N N . VAL A 1 98 ? 4.537 -2.741 2.062 1.00 97.81 98 VAL A N 1
ATOM 756 C CA . VAL A 1 98 ? 3.102 -2.868 2.371 1.00 97.81 98 VAL A CA 1
ATOM 757 C C . VAL A 1 98 ? 2.338 -3.389 1.154 1.00 97.81 98 VAL A C 1
ATOM 759 O O . VAL A 1 98 ? 1.587 -4.356 1.290 1.00 97.81 98 VAL A O 1
ATOM 762 N N . LEU A 1 99 ? 2.568 -2.823 -0.038 1.00 98.62 99 LEU A N 1
ATOM 763 C CA . LEU A 1 99 ? 1.970 -3.328 -1.280 1.00 98.62 99 LEU A CA 1
ATOM 764 C C . LEU A 1 99 ? 2.351 -4.786 -1.543 1.00 98.62 99 LEU A C 1
ATOM 766 O O . LEU A 1 99 ? 1.496 -5.572 -1.946 1.00 98.62 99 LEU A O 1
ATOM 770 N N . GLY A 1 100 ? 3.600 -5.167 -1.261 1.00 98.06 100 GLY A N 1
ATOM 771 C CA . GLY A 1 100 ? 4.043 -6.555 -1.318 1.00 98.06 100 GLY A CA 1
ATOM 772 C C . GLY A 1 100 ? 3.159 -7.444 -0.446 1.00 98.06 100 GLY A C 1
ATOM 773 O O . GLY A 1 100 ? 2.554 -8.400 -0.927 1.00 98.06 100 GLY A O 1
ATOM 774 N N . HIS A 1 101 ? 3.010 -7.132 0.839 1.00 97.94 101 HIS A N 1
ATOM 775 C CA . HIS A 1 101 ? 2.142 -7.928 1.712 1.00 97.94 101 HIS A CA 1
ATOM 776 C C . HIS A 1 101 ? 0.675 -7.945 1.268 1.00 97.94 101 HIS A C 1
ATOM 778 O O . HIS A 1 101 ? 0.059 -9.008 1.310 1.00 97.94 101 HIS A O 1
ATOM 784 N N . LEU A 1 102 ? 0.124 -6.825 0.795 1.00 98.56 102 LEU A N 1
ATOM 785 C CA . LEU A 1 102 ? -1.232 -6.789 0.238 1.00 98.56 102 LEU A CA 1
ATOM 786 C C . LEU A 1 102 ? -1.368 -7.726 -0.972 1.00 98.56 102 LEU A C 1
ATOM 788 O O . LEU A 1 102 ? -2.312 -8.515 -1.024 1.00 98.56 102 LEU A O 1
ATOM 792 N N . ALA A 1 103 ? -0.398 -7.726 -1.889 1.00 98.25 103 ALA A N 1
ATOM 793 C CA . ALA A 1 103 ? -0.369 -8.654 -3.018 1.00 98.25 103 ALA A CA 1
ATOM 794 C C . ALA A 1 103 ? -0.318 -10.123 -2.555 1.00 98.25 103 ALA A C 1
ATOM 796 O O . ALA A 1 103 ? -1.040 -10.958 -3.092 1.00 98.25 103 ALA A O 1
ATOM 797 N N . SER A 1 104 ? 0.446 -10.448 -1.500 1.00 96.75 104 SER A N 1
ATOM 798 C CA . SER A 1 104 ? 0.436 -11.796 -0.895 1.00 96.75 104 SER A CA 1
ATOM 799 C C . SER A 1 104 ? -0.925 -12.210 -0.332 1.00 96.75 104 SER A C 1
ATOM 801 O O . SER A 1 104 ? -1.206 -13.403 -0.247 1.00 96.75 104 SER A O 1
ATOM 803 N N . TYR A 1 105 ? -1.764 -11.249 0.054 1.00 97.38 105 TYR A N 1
ATOM 804 C CA . TYR A 1 105 ? -3.138 -11.497 0.485 1.00 97.38 105 TYR A CA 1
ATOM 805 C C . TYR A 1 105 ? -4.148 -11.547 -0.675 1.00 97.38 105 TYR A C 1
ATOM 807 O O . TYR A 1 105 ? -5.343 -11.682 -0.423 1.00 97.38 105 TYR A O 1
ATOM 815 N N . GLY A 1 106 ? -3.695 -11.473 -1.931 1.00 96.75 106 GLY A N 1
ATOM 816 C CA . GLY A 1 106 ? -4.550 -11.553 -3.120 1.00 96.75 106 GLY A CA 1
ATOM 817 C C . GLY A 1 106 ? -5.121 -10.212 -3.585 1.00 96.75 106 GLY A C 1
ATOM 818 O O . GLY A 1 106 ? -6.110 -10.192 -4.311 1.00 96.75 106 GLY A O 1
ATOM 819 N N . ARG A 1 107 ? -4.536 -9.082 -3.164 1.00 97.94 107 ARG A N 1
ATOM 820 C CA . ARG A 1 107 ? -4.908 -7.751 -3.670 1.00 97.94 107 ARG A CA 1
ATOM 821 C C . ARG A 1 107 ? -4.270 -7.497 -5.039 1.00 97.94 107 ARG A C 1
ATOM 823 O O . ARG A 1 107 ? -3.108 -7.097 -5.133 1.00 97.94 107 ARG A O 1
ATOM 830 N N . ASP A 1 108 ? -5.046 -7.725 -6.097 1.00 97.94 108 ASP A N 1
ATOM 831 C CA . ASP A 1 108 ? -4.609 -7.548 -7.490 1.00 97.94 108 ASP A CA 1
ATOM 832 C C . ASP A 1 108 ? -4.242 -6.094 -7.827 1.00 97.94 108 ASP A C 1
ATOM 834 O O . ASP A 1 108 ? -3.328 -5.846 -8.616 1.00 97.94 108 ASP A O 1
ATOM 838 N N . ASP A 1 109 ? -4.914 -5.123 -7.206 1.00 98.44 109 ASP A N 1
ATOM 839 C CA . ASP A 1 109 ? -4.621 -3.694 -7.338 1.00 98.44 109 ASP A CA 1
ATOM 840 C C . ASP A 1 109 ? -3.221 -3.348 -6.807 1.00 98.44 109 ASP A C 1
ATOM 842 O O . ASP A 1 109 ? -2.468 -2.625 -7.467 1.00 98.44 109 ASP A O 1
ATOM 846 N N . ALA A 1 110 ? -2.826 -3.939 -5.674 1.00 98.62 110 ALA A N 1
ATOM 847 C CA . ALA A 1 110 ? -1.487 -3.782 -5.112 1.00 98.62 110 ALA A CA 1
ATOM 848 C C . ALA A 1 110 ? -0.409 -4.417 -6.007 1.00 98.62 110 ALA A C 1
ATOM 850 O O . ALA A 1 110 ? 0.621 -3.792 -6.276 1.00 98.62 110 ALA A O 1
ATOM 851 N N . LEU A 1 111 ? -0.659 -5.625 -6.530 1.00 98.50 111 LEU A N 1
ATOM 852 C CA . LEU A 1 111 ? 0.249 -6.288 -7.474 1.00 98.50 111 LEU A CA 1
ATOM 853 C C . LEU A 1 111 ? 0.414 -5.470 -8.765 1.00 98.50 111 LEU A C 1
ATOM 855 O O . LEU A 1 111 ? 1.529 -5.274 -9.256 1.00 98.50 111 LEU A O 1
ATOM 859 N N . ALA A 1 112 ? -0.691 -4.958 -9.309 1.00 98.31 112 ALA A N 1
ATOM 860 C CA . ALA A 1 112 ? -0.674 -4.120 -10.499 1.00 98.31 112 ALA A CA 1
ATOM 861 C C . ALA A 1 112 ? 0.110 -2.820 -10.269 1.00 98.31 112 ALA A C 1
ATOM 863 O O . ALA A 1 112 ? 0.872 -2.410 -11.148 1.00 98.31 112 ALA A O 1
ATOM 864 N N . LEU A 1 113 ? -0.042 -2.185 -9.102 1.00 98.62 113 LEU A N 1
ATOM 865 C CA . LEU A 1 113 ? 0.710 -0.981 -8.751 1.00 98.62 113 LEU A CA 1
ATOM 866 C C . LEU A 1 113 ? 2.212 -1.264 -8.618 1.00 98.62 113 LEU A C 1
ATOM 868 O O . LEU A 1 113 ? 3.011 -0.516 -9.179 1.00 98.62 113 LEU A O 1
ATOM 872 N N . LEU A 1 114 ? 2.609 -2.373 -7.984 1.00 98.44 114 LEU A N 1
ATOM 873 C CA . LEU A 1 114 ? 4.018 -2.785 -7.915 1.00 98.44 114 LEU A CA 1
ATOM 874 C C . LEU A 1 114 ? 4.636 -2.975 -9.306 1.00 98.44 114 LEU A C 1
ATOM 876 O O . LEU A 1 114 ? 5.731 -2.475 -9.563 1.00 98.44 114 LEU A O 1
ATOM 880 N N . ARG A 1 115 ? 3.933 -3.646 -10.229 1.00 98.12 115 ARG A N 1
ATOM 881 C CA . ARG A 1 115 ? 4.401 -3.834 -11.616 1.00 98.12 115 ARG A CA 1
ATOM 882 C C . ARG A 1 115 ? 4.568 -2.499 -12.355 1.00 98.12 115 ARG A C 1
ATOM 884 O O . ARG A 1 115 ? 5.563 -2.308 -13.060 1.00 98.12 115 ARG A O 1
ATOM 891 N N . ARG A 1 116 ? 3.624 -1.561 -12.180 1.00 97.62 116 ARG A N 1
ATOM 892 C CA . ARG A 1 116 ? 3.736 -0.199 -12.737 1.00 97.62 116 ARG A CA 1
ATOM 893 C C . ARG A 1 116 ? 4.946 0.528 -12.157 1.00 97.62 116 ARG A C 1
ATOM 895 O O . ARG A 1 116 ? 5.780 1.016 -12.915 1.00 97.62 116 ARG A O 1
ATOM 902 N N . TYR A 1 117 ? 5.091 0.529 -10.835 1.00 97.94 117 TYR A N 1
ATOM 903 C CA . TYR A 1 117 ? 6.192 1.221 -10.173 1.00 97.94 117 TYR A CA 1
ATOM 904 C C . TYR A 1 117 ? 7.558 0.620 -10.536 1.00 97.94 117 TYR A C 1
ATOM 906 O O . TYR A 1 117 ? 8.488 1.360 -10.833 1.00 97.94 117 TYR A O 1
ATOM 914 N N . ALA A 1 118 ? 7.686 -0.705 -10.653 1.00 97.12 118 ALA A N 1
ATOM 915 C CA . ALA A 1 118 ? 8.916 -1.343 -11.138 1.00 97.12 118 ALA A CA 1
ATOM 916 C C . ALA A 1 118 ? 9.310 -0.889 -12.562 1.00 97.12 118 ALA A C 1
ATOM 918 O O . ALA A 1 118 ? 10.485 -0.923 -12.935 1.00 97.12 118 ALA A O 1
ATOM 919 N N . THR A 1 119 ? 8.339 -0.436 -13.362 1.00 95.69 119 THR A N 1
ATOM 920 C CA . THR A 1 119 ? 8.560 0.071 -14.721 1.00 95.69 119 THR A CA 1
ATOM 921 C C . THR A 1 119 ? 9.008 1.528 -14.740 1.00 95.69 119 THR A C 1
ATOM 923 O O . THR A 1 119 ? 9.852 1.872 -15.567 1.00 95.69 119 THR A O 1
ATOM 926 N N . THR A 1 120 ? 8.544 2.392 -13.838 1.00 93.31 120 THR A N 1
ATOM 927 C CA . THR A 1 120 ? 8.824 3.843 -13.909 1.00 93.31 120 THR A CA 1
ATOM 928 C C . THR A 1 120 ? 9.535 4.410 -12.689 1.00 93.31 120 THR A C 1
ATOM 930 O O . THR A 1 120 ? 10.425 5.224 -12.886 1.00 93.31 120 THR A O 1
ATOM 933 N N . GLY A 1 121 ? 9.243 3.933 -11.481 1.00 95.19 121 GLY A N 1
ATOM 934 C CA . GLY A 1 121 ? 9.729 4.489 -10.217 1.00 95.19 121 GLY A CA 1
ATOM 935 C C . GLY A 1 121 ? 11.249 4.465 -10.042 1.00 95.19 121 GLY A C 1
ATOM 936 O O . GLY A 1 121 ? 11.972 3.688 -10.692 1.00 95.19 121 GLY A O 1
ATOM 937 N N . ALA A 1 122 ? 11.742 5.329 -9.154 1.00 94.00 122 ALA A N 1
ATOM 938 C CA . ALA A 1 122 ? 13.164 5.434 -8.836 1.00 94.00 122 ALA A CA 1
ATOM 939 C C . ALA A 1 122 ? 13.662 4.243 -8.011 1.00 94.00 122 ALA A C 1
ATOM 941 O O . ALA A 1 122 ? 14.693 3.656 -8.351 1.00 94.00 122 ALA A O 1
ATOM 942 N N . ASN A 1 123 ? 12.874 3.791 -7.031 1.00 94.31 123 ASN A N 1
ATOM 943 C CA . ASN A 1 123 ? 13.189 2.624 -6.199 1.00 94.31 123 ASN A CA 1
ATOM 944 C C . ASN A 1 123 ? 12.688 1.310 -6.832 1.00 94.31 123 ASN A C 1
ATOM 946 O O . ASN A 1 123 ? 12.252 0.376 -6.157 1.00 94.31 123 ASN A O 1
ATOM 950 N N . TRP A 1 124 ? 12.764 1.214 -8.166 1.00 95.12 124 TRP A N 1
ATOM 951 C CA . TRP A 1 124 ? 12.295 0.067 -8.958 1.00 95.12 124 TRP A CA 1
ATOM 952 C C . TRP A 1 124 ? 12.902 -1.272 -8.521 1.00 95.12 124 TRP A C 1
ATOM 954 O O . TRP A 1 124 ? 12.255 -2.308 -8.652 1.00 95.12 124 TRP A O 1
ATOM 964 N N . ALA A 1 125 ? 14.142 -1.269 -8.018 1.00 94.44 125 ALA A N 1
ATOM 965 C CA . ALA A 1 125 ? 14.811 -2.482 -7.560 1.00 94.44 125 ALA A CA 1
ATOM 966 C C . ALA A 1 125 ? 14.107 -3.077 -6.332 1.00 94.44 125 ALA A C 1
ATOM 968 O O . ALA A 1 125 ? 13.955 -4.292 -6.260 1.00 94.44 125 ALA A O 1
ATOM 969 N N . TRP A 1 126 ? 13.611 -2.226 -5.427 1.00 94.69 126 TRP A N 1
ATOM 970 C CA . TRP A 1 126 ? 12.837 -2.660 -4.267 1.00 94.69 126 TRP A CA 1
ATOM 971 C C . TRP A 1 126 ? 11.498 -3.265 -4.690 1.00 94.69 126 TRP A C 1
ATOM 973 O O . TRP A 1 126 ? 11.141 -4.361 -4.270 1.00 94.69 126 TRP A O 1
ATOM 983 N N . ALA A 1 127 ? 10.779 -2.597 -5.595 1.00 97.12 127 ALA A N 1
ATOM 984 C CA . ALA A 1 127 ? 9.535 -3.137 -6.140 1.00 97.12 127 ALA A CA 1
ATOM 985 C C . ALA A 1 127 ? 9.751 -4.484 -6.849 1.00 97.12 127 ALA A C 1
ATOM 987 O O . ALA A 1 127 ? 8.926 -5.386 -6.721 1.00 97.12 127 ALA A O 1
ATOM 988 N N . LEU A 1 128 ? 10.873 -4.647 -7.556 1.00 96.38 128 LEU A N 1
ATOM 989 C CA . LEU A 1 128 ? 11.237 -5.916 -8.180 1.00 96.38 128 LEU A CA 1
ATOM 990 C C . LEU A 1 128 ? 11.530 -7.013 -7.146 1.00 96.38 128 LEU A C 1
ATOM 992 O O . LEU A 1 128 ? 11.132 -8.153 -7.372 1.00 96.38 128 LEU A O 1
ATOM 996 N N . ASP A 1 129 ? 12.175 -6.688 -6.024 1.00 95.44 129 ASP A N 1
ATOM 997 C CA . ASP A 1 129 ? 12.388 -7.634 -4.922 1.00 95.44 129 ASP A CA 1
ATOM 998 C C . ASP A 1 129 ? 11.046 -8.071 -4.299 1.00 95.44 129 ASP A C 1
ATOM 1000 O O . ASP A 1 129 ? 10.833 -9.263 -4.065 1.00 95.44 129 ASP A O 1
ATOM 1004 N N . GLU A 1 130 ? 10.093 -7.147 -4.114 1.00 96.94 130 GLU A N 1
ATOM 1005 C CA . GLU A 1 130 ? 8.747 -7.486 -3.629 1.00 96.94 130 GLU A CA 1
ATOM 1006 C C . GLU A 1 130 ? 7.977 -8.383 -4.614 1.00 96.94 130 GLU A C 1
ATOM 1008 O O . GLU A 1 130 ? 7.316 -9.341 -4.194 1.00 96.94 130 GLU A O 1
ATOM 1013 N N . LEU A 1 131 ? 8.088 -8.101 -5.917 1.00 97.62 131 LEU A N 1
ATOM 1014 C CA . LEU A 1 131 ? 7.475 -8.885 -6.993 1.00 97.62 131 LEU A CA 1
ATOM 1015 C C . LEU A 1 131 ? 8.113 -10.268 -7.132 1.00 97.62 131 LEU A C 1
ATOM 1017 O O . LEU A 1 131 ? 7.398 -11.243 -7.325 1.00 97.62 131 LEU A O 1
ATOM 1021 N N . ALA A 1 132 ? 9.431 -10.397 -6.984 1.00 95.25 132 ALA A N 1
ATOM 1022 C CA . ALA A 1 132 ? 10.123 -11.682 -7.102 1.00 95.25 132 ALA A CA 1
ATOM 1023 C C . ALA A 1 132 ? 9.624 -12.734 -6.095 1.00 95.25 132 ALA A C 1
ATOM 1025 O O . ALA A 1 132 ? 9.752 -13.933 -6.337 1.00 95.25 132 ALA A O 1
ATOM 1026 N N . LEU A 1 133 ? 9.055 -12.292 -4.971 1.00 93.44 133 LEU A N 1
ATOM 1027 C CA . LEU A 1 133 ? 8.491 -13.160 -3.940 1.00 93.44 133 LEU A CA 1
ATOM 1028 C C . LEU A 1 133 ? 7.021 -13.542 -4.187 1.00 93.44 133 LEU A C 1
ATOM 1030 O O . LEU A 1 133 ? 6.516 -14.431 -3.500 1.00 93.44 133 LEU A O 1
ATOM 1034 N N . ARG A 1 134 ? 6.305 -12.836 -5.072 1.00 93.25 134 ARG A N 1
ATOM 1035 C CA . ARG A 1 134 ? 4.826 -12.798 -5.064 1.00 93.25 134 ARG A CA 1
ATOM 1036 C C . ARG A 1 134 ? 4.170 -12.855 -6.431 1.00 93.25 134 ARG A C 1
ATOM 1038 O O . ARG A 1 134 ? 3.020 -13.267 -6.527 1.00 93.25 134 ARG A O 1
ATOM 1045 N N . ASP A 1 135 ? 4.874 -12.395 -7.450 1.00 94.88 135 ASP A N 1
ATOM 1046 C CA . ASP A 1 135 ? 4.396 -12.377 -8.817 1.00 94.88 135 ASP A CA 1
ATOM 1047 C C . ASP A 1 135 ? 4.622 -13.739 -9.495 1.00 94.88 135 ASP A C 1
ATOM 1049 O O . ASP A 1 135 ? 5.449 -14.546 -9.064 1.00 94.88 135 ASP A O 1
ATOM 1053 N N . ASP A 1 136 ? 3.887 -13.993 -10.573 1.00 93.56 136 ASP A N 1
ATOM 1054 C CA . ASP A 1 136 ? 4.099 -15.146 -11.432 1.00 93.56 136 ASP A CA 1
ATOM 1055 C C . ASP A 1 136 ? 5.196 -14.887 -12.479 1.00 93.56 136 ASP A C 1
ATOM 1057 O O . ASP A 1 136 ? 5.599 -13.757 -12.782 1.00 93.56 136 ASP A O 1
ATOM 1061 N N . ASP A 1 137 ? 5.683 -15.970 -13.083 1.00 93.81 137 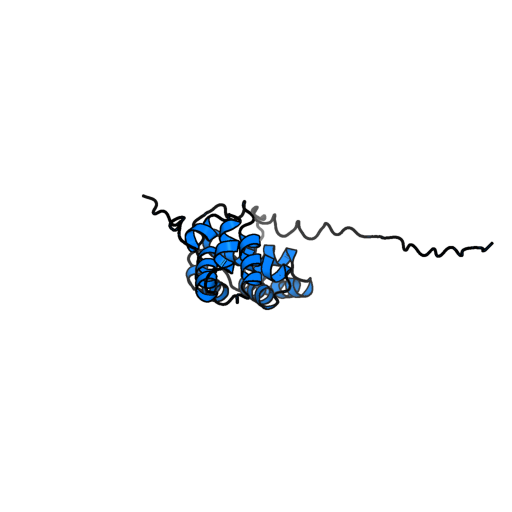ASP A N 1
ATOM 1062 C CA . ASP A 1 137 ? 6.731 -15.886 -14.092 1.00 93.81 137 ASP A CA 1
ATOM 1063 C C . ASP A 1 137 ? 6.340 -15.028 -15.311 1.00 93.81 137 ASP A C 1
ATOM 1065 O O . ASP A 1 137 ? 7.214 -14.489 -15.994 1.00 93.81 137 ASP A O 1
ATOM 1069 N N . ALA A 1 138 ? 5.052 -14.952 -15.667 1.00 94.38 138 ALA A N 1
ATOM 1070 C CA . ALA A 1 138 ? 4.601 -14.174 -16.817 1.00 94.38 138 ALA A CA 1
ATOM 1071 C C . ALA A 1 138 ? 4.659 -12.669 -16.515 1.00 94.38 138 ALA A C 1
ATOM 1073 O O . ALA A 1 138 ? 5.180 -11.908 -17.336 1.00 94.38 138 ALA A O 1
ATOM 1074 N N . GLY A 1 139 ? 4.222 -12.268 -15.322 1.00 92.88 139 GLY A N 1
ATOM 1075 C CA . GLY A 1 139 ? 4.360 -10.926 -14.774 1.00 92.88 139 GLY A CA 1
ATOM 1076 C C . GLY A 1 139 ? 5.820 -10.493 -14.733 1.00 92.88 139 GLY A C 1
ATOM 1077 O O . GLY A 1 139 ? 6.182 -9.488 -15.348 1.00 92.88 139 GLY A O 1
ATOM 1078 N N . LEU A 1 140 ? 6.695 -11.312 -14.146 1.00 94.88 140 LEU A N 1
ATOM 1079 C CA . LEU A 1 140 ? 8.130 -11.017 -14.080 1.00 94.88 140 LEU A CA 1
ATOM 1080 C C . LEU A 1 140 ? 8.777 -10.914 -15.469 1.00 94.88 140 LEU A C 1
ATOM 1082 O O . LEU A 1 140 ? 9.583 -10.014 -15.717 1.00 94.88 140 LEU A O 1
ATOM 1086 N N . ARG A 1 141 ? 8.402 -11.788 -16.414 1.00 95.25 141 ARG A N 1
ATOM 1087 C CA . ARG A 1 141 ? 8.886 -11.706 -17.804 1.00 95.25 141 ARG A CA 1
ATOM 1088 C C . ARG A 1 141 ? 8.465 -10.410 -18.494 1.00 95.25 141 ARG A C 1
ATOM 1090 O O . ARG A 1 141 ? 9.258 -9.868 -19.263 1.00 95.25 141 ARG A O 1
ATOM 1097 N N . SER A 1 142 ? 7.267 -9.894 -18.214 1.00 94.94 142 SER A N 1
ATOM 1098 C CA . SER A 1 142 ? 6.787 -8.634 -18.803 1.00 94.94 142 SER A CA 1
ATOM 1099 C C . SER A 1 142 ? 7.644 -7.419 -18.415 1.00 94.94 142 SER A C 1
ATOM 1101 O O . SER A 1 142 ? 7.775 -6.476 -19.195 1.00 94.94 142 SER A O 1
ATOM 1103 N N . LEU A 1 143 ? 8.314 -7.477 -17.259 1.00 95.94 143 LEU A N 1
ATOM 1104 C CA . LEU A 1 143 ? 9.174 -6.407 -16.744 1.00 95.94 143 LEU A CA 1
ATOM 1105 C C . LEU A 1 143 ? 10.591 -6.423 -17.334 1.00 95.94 143 LEU A C 1
ATOM 1107 O O . LEU A 1 143 ? 11.345 -5.470 -17.142 1.00 95.94 143 LEU A O 1
ATOM 1111 N N . ALA A 1 144 ? 10.969 -7.466 -18.081 1.00 92.75 144 ALA A N 1
ATOM 1112 C CA . ALA A 1 144 ? 12.335 -7.633 -18.570 1.00 92.75 144 ALA A CA 1
ATOM 1113 C C . ALA A 1 144 ? 12.808 -6.457 -19.441 1.00 92.75 144 ALA A C 1
ATOM 1115 O O . ALA A 1 144 ? 13.887 -5.915 -19.203 1.00 92.75 144 ALA A O 1
ATOM 1116 N N . LEU A 1 145 ? 12.012 -6.035 -20.430 1.00 93.81 145 LEU A N 1
ATOM 1117 C CA . LEU A 1 145 ? 12.383 -4.919 -21.308 1.00 93.81 145 LEU A CA 1
ATOM 1118 C C . LEU A 1 145 ? 12.419 -3.572 -20.560 1.00 93.81 145 LEU A C 1
ATOM 1120 O O . LEU A 1 145 ? 13.453 -2.904 -20.649 1.00 93.81 145 LEU A O 1
ATOM 1124 N N . PRO A 1 146 ? 11.387 -3.182 -19.782 1.00 94.19 146 PRO A N 1
ATOM 1125 C CA . PRO A 1 146 ? 11.440 -1.966 -18.969 1.00 94.19 146 PRO A CA 1
ATOM 1126 C C . PRO A 1 146 ? 12.620 -1.897 -17.994 1.00 94.19 146 PRO A C 1
ATOM 1128 O O . PRO A 1 146 ? 13.247 -0.848 -17.843 1.00 94.19 146 PRO A O 1
ATOM 1131 N N . VAL A 1 147 ? 12.955 -3.012 -17.340 1.00 91.25 147 VAL A N 1
ATOM 1132 C CA . VAL A 1 147 ? 14.085 -3.069 -16.404 1.00 91.25 147 VAL A CA 1
ATOM 1133 C C . VAL A 1 147 ? 15.414 -2.980 -17.154 1.00 91.25 147 VAL A C 1
ATOM 1135 O O . VAL A 1 147 ? 16.300 -2.233 -16.744 1.00 91.25 147 VAL A O 1
ATOM 1138 N N . LEU A 1 148 ? 15.569 -3.684 -18.280 1.00 90.88 148 LEU A N 1
ATOM 1139 C CA . LEU A 1 148 ? 16.793 -3.620 -19.085 1.00 90.88 148 LEU A CA 1
ATOM 1140 C C . LEU A 1 148 ? 17.033 -2.228 -19.683 1.00 90.88 148 LEU A C 1
ATOM 1142 O O . LEU A 1 148 ? 18.187 -1.805 -19.750 1.00 90.88 148 LEU A O 1
ATOM 1146 N N . ALA A 1 149 ? 15.976 -1.501 -20.054 1.00 91.06 149 ALA A N 1
ATOM 1147 C CA . ALA A 1 149 ? 16.069 -0.139 -20.585 1.00 91.06 149 ALA A CA 1
ATOM 1148 C C . ALA A 1 149 ? 16.713 0.860 -19.602 1.00 91.06 149 ALA A C 1
ATOM 1150 O O . ALA A 1 149 ? 17.257 1.875 -20.032 1.00 91.06 149 ALA A O 1
ATOM 1151 N N . ARG A 1 150 ? 16.729 0.551 -18.296 1.00 87.69 150 ARG A N 1
ATOM 1152 C CA . ARG A 1 150 ? 17.416 1.357 -17.270 1.00 87.69 150 ARG A CA 1
ATOM 1153 C C . ARG A 1 150 ? 18.938 1.265 -17.333 1.00 87.69 150 ARG A C 1
ATOM 1155 O O . ARG A 1 150 ? 19.632 2.092 -16.746 1.00 87.69 150 ARG A O 1
ATOM 1162 N N . PHE A 1 151 ? 19.480 0.260 -18.017 1.00 87.25 151 PHE A N 1
ATOM 1163 C CA . PHE A 1 151 ? 20.917 0.068 -18.147 1.00 87.25 151 PHE A CA 1
ATOM 1164 C C . PHE A 1 151 ? 21.372 0.530 -19.534 1.00 87.25 151 PHE A C 1
ATOM 1166 O O . PHE A 1 151 ? 21.025 -0.108 -20.529 1.00 87.25 151 PHE A O 1
ATOM 1173 N N . PRO A 1 152 ? 22.188 1.595 -19.643 1.00 79.94 152 PRO A N 1
ATOM 1174 C CA . PRO A 1 152 ? 22.678 2.038 -20.941 1.00 79.94 152 PRO A CA 1
ATOM 1175 C C . PRO A 1 152 ? 23.467 0.915 -21.626 1.00 79.94 152 PRO A C 1
ATOM 1177 O O . PRO A 1 152 ? 24.328 0.273 -21.012 1.00 79.94 152 PRO A O 1
ATOM 1180 N N . ALA A 1 153 ? 23.189 0.686 -22.914 1.00 72.31 153 ALA A N 1
ATOM 1181 C CA . ALA A 1 153 ? 23.911 -0.287 -23.725 1.00 72.31 153 ALA A CA 1
ATOM 1182 C C . ALA A 1 153 ? 25.394 0.101 -23.768 1.00 72.31 153 ALA A C 1
ATOM 1184 O O . ALA A 1 153 ? 25.801 1.069 -24.414 1.00 72.31 153 ALA A O 1
ATOM 1185 N N . ARG A 1 154 ? 26.222 -0.637 -23.028 1.00 59.09 154 ARG A N 1
ATOM 1186 C CA . ARG A 1 154 ? 27.649 -0.349 -22.923 1.00 59.09 154 ARG A CA 1
ATOM 1187 C C . ARG A 1 154 ? 28.307 -0.573 -24.286 1.00 59.09 154 ARG A C 1
ATOM 1189 O O . ARG A 1 154 ? 28.529 -1.713 -24.687 1.00 59.09 154 ARG A O 1
ATOM 1196 N N . ARG A 1 155 ? 28.677 0.501 -24.986 1.00 52.88 155 ARG A N 1
ATOM 1197 C CA . ARG A 1 155 ? 29.667 0.417 -26.067 1.00 52.88 155 ARG A CA 1
ATOM 1198 C C . ARG A 1 155 ? 31.042 0.234 -25.417 1.00 52.88 155 ARG A C 1
ATOM 1200 O O . ARG A 1 155 ? 31.526 1.133 -24.742 1.00 52.88 155 ARG A O 1
ATOM 1207 N N . GLY A 1 156 ? 31.667 -0.928 -25.599 1.00 51.94 156 GLY A N 1
ATOM 1208 C CA . GLY A 1 156 ? 33.105 -1.099 -25.362 1.00 51.94 156 GLY A CA 1
ATOM 1209 C C . GLY A 1 156 ? 33.509 -2.011 -24.199 1.00 51.94 156 GLY A C 1
ATOM 1210 O O . GLY A 1 156 ? 32.996 -1.940 -23.080 1.00 51.94 156 GLY A O 1
ATOM 1211 N N . ARG A 1 157 ? 34.488 -2.869 -24.509 1.00 52.38 157 ARG A N 1
ATOM 1212 C CA . ARG A 1 157 ? 35.173 -3.832 -23.638 1.00 52.38 157 ARG A CA 1
ATOM 1213 C C . ARG A 1 157 ? 35.663 -3.150 -22.354 1.00 52.38 157 ARG A C 1
ATOM 1215 O O . ARG A 1 157 ? 36.586 -2.348 -22.387 1.00 52.38 157 ARG A O 1
ATOM 1222 N N . GLY A 1 158 ? 35.082 -3.497 -21.210 1.00 47.28 158 GLY A N 1
ATOM 1223 C CA . GLY A 1 158 ? 35.566 -3.050 -19.906 1.00 47.28 158 GLY A CA 1
ATOM 1224 C C . GLY A 1 158 ? 34.950 -3.893 -18.799 1.00 47.28 158 GLY A C 1
ATOM 1225 O O . GLY A 1 158 ? 33.727 -4.004 -18.726 1.00 47.28 158 GLY A O 1
ATOM 1226 N N . ARG A 1 159 ? 35.803 -4.522 -17.977 1.00 51.12 159 ARG A N 1
ATOM 1227 C CA . ARG A 1 159 ? 35.427 -5.452 -16.896 1.00 51.12 159 ARG A CA 1
ATOM 1228 C C . ARG A 1 159 ? 34.239 -4.931 -16.063 1.00 51.12 159 ARG A C 1
ATOM 1230 O O . ARG A 1 159 ? 34.210 -3.744 -15.725 1.00 51.12 159 ARG A O 1
ATOM 1237 N N . PRO A 1 160 ? 33.285 -5.799 -15.677 1.00 43.94 160 PRO A N 1
ATOM 1238 C CA . PRO A 1 160 ? 32.142 -5.386 -14.872 1.00 43.94 160 PRO A CA 1
ATOM 1239 C C . PRO A 1 160 ? 32.611 -4.912 -13.487 1.00 43.94 160 PRO A C 1
ATOM 1241 O O . PRO A 1 160 ? 33.211 -5.674 -12.728 1.00 43.94 160 PRO A O 1
ATOM 1244 N N . ARG A 1 161 ? 32.333 -3.646 -13.143 1.00 47.16 161 ARG A N 1
ATOM 1245 C CA . ARG A 1 161 ? 32.424 -3.170 -11.755 1.00 47.16 161 ARG A CA 1
ATOM 1246 C C . ARG A 1 161 ? 31.341 -3.870 -10.930 1.00 47.16 161 ARG A C 1
ATOM 1248 O O . ARG A 1 161 ? 30.204 -4.022 -11.370 1.00 47.16 161 ARG A O 1
ATOM 1255 N N . ARG A 1 162 ? 31.735 -4.317 -9.738 1.00 49.38 162 ARG A N 1
ATOM 1256 C CA . ARG A 1 162 ? 30.945 -5.073 -8.760 1.00 49.38 162 ARG A CA 1
ATOM 1257 C C . ARG A 1 162 ? 29.739 -4.263 -8.246 1.00 49.38 162 ARG A C 1
ATOM 1259 O O . ARG A 1 162 ? 29.800 -3.682 -7.177 1.00 49.38 162 ARG A O 1
ATOM 1266 N N . ARG A 1 163 ? 28.646 -4.230 -9.008 1.00 47.69 163 ARG A N 1
ATOM 1267 C CA . ARG A 1 163 ? 27.270 -3.955 -8.537 1.00 47.69 163 ARG A CA 1
ATOM 1268 C C . ARG A 1 163 ? 26.280 -4.866 -9.276 1.00 47.69 163 ARG A C 1
ATOM 1270 O O . ARG A 1 163 ? 25.229 -4.446 -9.732 1.00 47.69 163 ARG A O 1
ATOM 1277 N N . ARG A 1 164 ? 26.676 -6.127 -9.478 1.00 47.06 164 ARG A N 1
ATOM 1278 C CA . ARG A 1 164 ? 25.945 -7.110 -10.294 1.00 47.06 164 ARG A CA 1
ATOM 1279 C C . ARG A 1 164 ? 25.725 -8.435 -9.553 1.00 47.06 164 ARG A C 1
ATOM 1281 O O . ARG A 1 164 ? 25.733 -9.488 -10.175 1.00 47.06 164 ARG A O 1
ATOM 1288 N N . THR A 1 165 ? 25.564 -8.387 -8.226 1.00 41.06 165 THR A N 1
ATOM 1289 C CA . THR A 1 165 ? 25.582 -9.597 -7.375 1.00 41.06 165 THR A CA 1
ATOM 1290 C C . THR A 1 165 ? 24.330 -9.830 -6.520 1.00 41.06 165 THR A C 1
ATOM 1292 O O . THR A 1 165 ? 24.391 -10.645 -5.606 1.00 41.06 165 THR A O 1
ATOM 1295 N N . ARG A 1 166 ? 23.185 -9.190 -6.804 1.00 43.38 166 ARG A N 1
ATOM 1296 C CA . ARG A 1 166 ? 21.894 -9.598 -6.196 1.00 43.38 166 ARG A CA 1
ATOM 1297 C C . ARG A 1 166 ? 20.872 -10.167 -7.187 1.00 43.38 166 ARG A C 1
ATOM 1299 O O . ARG A 1 166 ? 20.236 -11.159 -6.865 1.00 43.38 166 ARG A O 1
ATOM 1306 N N . LEU A 1 167 ? 20.846 -9.696 -8.435 1.00 46.66 167 LEU A N 1
ATOM 1307 C CA . LEU A 1 167 ? 19.870 -10.134 -9.453 1.00 46.66 167 LEU A CA 1
ATOM 1308 C C . LEU A 1 167 ? 20.036 -11.570 -10.002 1.00 46.66 167 LEU A C 1
ATOM 1310 O O . LEU A 1 167 ? 19.203 -12.016 -10.776 1.00 46.66 167 LEU A O 1
ATOM 1314 N N . LEU A 1 168 ? 21.087 -12.314 -9.633 1.00 38.09 168 LEU A N 1
ATOM 1315 C CA . LEU A 1 168 ? 21.354 -13.661 -10.178 1.00 38.09 168 LEU A CA 1
ATOM 1316 C C . LEU A 1 168 ? 21.307 -14.796 -9.146 1.00 38.09 168 LEU A C 1
ATOM 1318 O O . LEU A 1 168 ? 21.549 -15.940 -9.514 1.00 38.09 168 LEU A O 1
ATOM 1322 N N . ARG A 1 169 ? 20.992 -14.524 -7.870 1.00 36.25 169 ARG A N 1
ATOM 1323 C CA . ARG A 1 169 ? 20.967 -15.576 -6.832 1.00 36.25 169 ARG A CA 1
ATOM 1324 C C . ARG A 1 169 ? 19.576 -16.114 -6.483 1.00 36.25 169 ARG A C 1
ATOM 1326 O O . ARG A 1 169 ? 19.504 -17.107 -5.770 1.00 36.25 169 ARG A O 1
ATOM 1333 N N . ALA A 1 170 ? 18.503 -15.519 -7.006 1.00 39.25 170 ALA A N 1
ATOM 1334 C CA . ALA A 1 170 ? 17.134 -15.986 -6.765 1.00 39.25 170 ALA A CA 1
ATOM 1335 C C . ALA A 1 170 ? 16.657 -17.062 -7.765 1.00 39.25 170 ALA A C 1
ATOM 1337 O O . ALA A 1 170 ? 15.729 -17.801 -7.469 1.00 39.25 170 ALA A O 1
ATOM 1338 N N . ALA A 1 171 ? 17.316 -17.219 -8.920 1.00 40.84 171 ALA A N 1
ATOM 1339 C CA . ALA A 1 171 ? 16.840 -18.098 -9.995 1.00 40.84 171 ALA A CA 1
ATOM 1340 C C . ALA A 1 171 ? 17.412 -19.536 -9.984 1.00 40.84 171 ALA A C 1
ATOM 1342 O O . ALA A 1 171 ? 17.180 -20.282 -10.930 1.00 40.84 171 ALA A O 1
ATOM 1343 N N . THR A 1 172 ? 18.188 -19.950 -8.970 1.00 42.25 172 THR A N 1
ATOM 1344 C CA . THR A 1 172 ? 18.898 -21.256 -8.995 1.00 42.25 172 THR A CA 1
ATOM 1345 C C . THR A 1 172 ? 18.625 -22.197 -7.820 1.00 42.25 172 THR A C 1
ATOM 1347 O O . THR A 1 172 ? 19.369 -23.155 -7.635 1.00 42.25 172 THR A O 1
ATOM 1350 N N . LEU A 1 173 ? 17.556 -21.997 -7.046 1.00 38.06 173 LEU A N 1
ATOM 1351 C CA . LEU A 1 173 ? 17.132 -22.957 -6.015 1.00 38.06 173 LEU A CA 1
ATOM 1352 C C . LEU A 1 173 ? 15.637 -23.275 -6.137 1.00 38.06 173 LEU A C 1
ATOM 1354 O O . LEU A 1 173 ? 14.843 -22.993 -5.248 1.00 38.06 173 LEU A O 1
ATOM 1358 N N . ALA A 1 174 ? 15.265 -23.908 -7.249 1.00 38.22 174 ALA A N 1
ATOM 1359 C CA . ALA A 1 174 ? 14.067 -24.738 -7.300 1.00 38.22 174 ALA A CA 1
ATOM 1360 C C . ALA A 1 174 ? 14.440 -26.162 -6.842 1.00 38.22 174 ALA A C 1
ATOM 1362 O O . ALA A 1 174 ? 15.317 -26.774 -7.460 1.00 38.22 174 ALA A O 1
ATOM 1363 N N . PRO A 1 175 ? 13.811 -26.738 -5.801 1.00 41.81 175 PRO A N 1
ATOM 1364 C CA . PRO A 1 175 ? 13.919 -28.165 -5.559 1.00 41.81 175 PRO A CA 1
ATOM 1365 C C . PRO A 1 175 ? 12.960 -28.911 -6.498 1.00 41.81 175 PRO A C 1
ATOM 1367 O O . PRO A 1 175 ? 11.738 -28.789 -6.417 1.00 41.81 175 PRO A O 1
ATOM 1370 N N . VAL A 1 176 ? 13.534 -29.708 -7.398 1.00 43.38 176 VAL A N 1
ATOM 1371 C CA . VAL A 1 176 ? 12.820 -30.689 -8.221 1.00 43.38 176 VAL A CA 1
ATOM 1372 C C . VAL A 1 176 ? 12.505 -31.937 -7.386 1.00 43.38 176 VAL A C 1
ATOM 1374 O O . VAL A 1 176 ? 13.419 -32.635 -6.961 1.00 43.38 176 VAL A O 1
ATOM 1377 N N . GLY A 1 177 ? 11.209 -32.256 -7.261 1.00 35.53 177 GLY A N 1
ATOM 1378 C CA . GLY A 1 177 ? 10.662 -33.610 -7.035 1.00 35.53 177 GLY A CA 1
ATOM 1379 C C . GLY A 1 177 ? 10.747 -34.152 -5.599 1.00 35.53 177 GLY A C 1
ATOM 1380 O O . GLY A 1 177 ? 11.667 -33.858 -4.858 1.00 35.53 177 GLY A O 1
ATOM 1381 N N . ARG A 1 178 ? 9.849 -34.995 -5.084 1.00 37.59 178 ARG A N 1
ATOM 1382 C CA . ARG A 1 178 ? 8.663 -35.722 -5.567 1.00 37.59 178 ARG A CA 1
ATOM 1383 C C . ARG A 1 178 ? 7.901 -36.134 -4.292 1.00 37.59 178 ARG A C 1
ATOM 1385 O O . ARG A 1 178 ? 8.519 -36.683 -3.384 1.00 37.59 178 ARG A O 1
ATOM 1392 N N . ARG A 1 179 ? 6.578 -35.951 -4.214 1.00 44.25 179 ARG A N 1
ATOM 1393 C CA . ARG A 1 179 ? 5.748 -36.644 -3.204 1.00 44.25 179 ARG A CA 1
ATOM 1394 C C . ARG A 1 179 ? 5.289 -37.989 -3.780 1.00 44.25 179 ARG A C 1
ATOM 1396 O O . ARG A 1 179 ? 4.689 -37.975 -4.853 1.00 44.25 179 ARG A O 1
ATOM 1403 N N . PRO A 1 180 ? 5.517 -39.137 -3.118 1.00 40.47 180 PRO A N 1
ATOM 1404 C CA . PRO A 1 180 ? 4.882 -40.376 -3.535 1.00 40.47 180 PRO A CA 1
ATOM 1405 C C . PRO A 1 180 ? 3.406 -40.370 -3.116 1.00 40.47 180 PRO A C 1
ATOM 1407 O O . PRO A 1 180 ? 3.051 -40.071 -1.974 1.00 40.47 180 PRO A O 1
ATOM 1410 N N . SER A 1 181 ? 2.548 -40.715 -4.070 1.00 46.84 181 SER A N 1
ATOM 1411 C CA . SER A 1 181 ? 1.124 -40.981 -3.900 1.00 46.84 181 SER A CA 1
ATOM 1412 C C . SER A 1 181 ? 0.896 -42.136 -2.919 1.00 46.84 181 SER A C 1
ATOM 1414 O O . SER A 1 181 ? 1.299 -43.267 -3.189 1.00 46.84 181 SER A O 1
ATOM 1416 N N . ARG A 1 182 ? 0.200 -41.890 -1.804 1.00 44.50 182 ARG A N 1
ATOM 1417 C CA . ARG A 1 182 ? -0.379 -42.962 -0.980 1.00 44.50 182 ARG A CA 1
ATOM 1418 C C . ARG A 1 182 ? -1.746 -43.352 -1.544 1.00 44.50 182 ARG A C 1
ATOM 1420 O O . ARG A 1 182 ? -2.772 -42.831 -1.122 1.00 44.50 182 ARG A O 1
ATOM 1427 N N . SER A 1 183 ? -1.748 -44.284 -2.491 1.00 49.88 183 SER A N 1
ATOM 1428 C CA . SER A 1 183 ? -2.897 -45.145 -2.774 1.00 4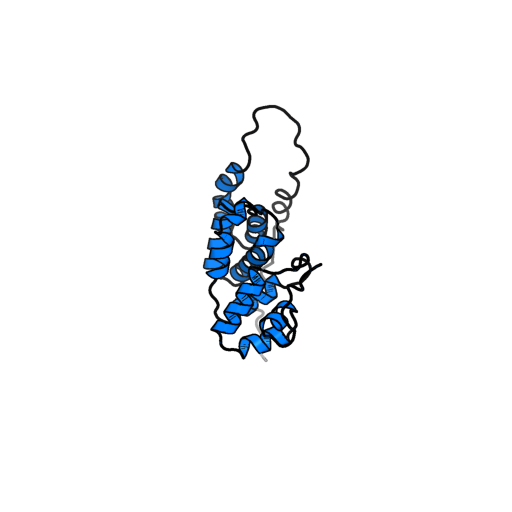9.88 183 SER A CA 1
ATOM 1429 C C . SER A 1 183 ? -2.751 -46.414 -1.925 1.00 49.88 183 SER A C 1
ATOM 1431 O O . SER A 1 183 ? -1.720 -47.079 -1.937 1.00 49.88 183 SER A O 1
ATOM 1433 N N . GLY A 1 184 ? -3.758 -46.711 -1.103 1.00 42.75 184 GLY A N 1
ATOM 1434 C CA . GLY A 1 184 ? -3.691 -47.827 -0.160 1.00 42.75 184 GLY A CA 1
ATOM 1435 C C . GLY A 1 184 ? -4.925 -47.938 0.724 1.00 42.75 184 GLY A C 1
ATOM 1436 O O . GLY A 1 184 ? -4.815 -47.927 1.946 1.00 42.75 184 GLY A O 1
ATOM 1437 N N . ARG A 1 185 ? -6.112 -48.039 0.110 1.00 50.78 185 ARG A N 1
ATOM 1438 C CA . ARG A 1 185 ? -7.290 -48.612 0.776 1.00 50.78 185 ARG A CA 1
ATOM 1439 C C . ARG A 1 185 ? -6.956 -50.060 1.147 1.00 50.78 185 ARG A C 1
ATOM 1441 O O . ARG A 1 185 ? -6.706 -50.867 0.257 1.00 50.78 185 ARG A O 1
ATOM 1448 N N . ARG A 1 186 ? -6.983 -50.400 2.437 1.00 55.78 186 ARG A N 1
ATOM 1449 C CA . ARG A 1 186 ? -7.132 -51.792 2.888 1.00 55.78 186 ARG A CA 1
ATOM 1450 C C . ARG A 1 186 ? -8.615 -52.071 3.158 1.00 55.78 186 ARG A C 1
ATOM 1452 O O . ARG A 1 186 ? -9.259 -51.230 3.788 1.00 55.78 186 ARG A O 1
ATOM 1459 N N . PRO A 1 187 ? -9.167 -53.212 2.716 1.00 57.66 187 PRO A N 1
ATOM 1460 C CA . PRO A 1 187 ? -10.508 -53.626 3.099 1.00 57.66 187 PRO A CA 1
ATOM 1461 C C . PRO A 1 187 ? -10.504 -54.184 4.531 1.00 57.66 187 PRO A C 1
ATOM 1463 O O . PRO A 1 187 ? -9.542 -54.825 4.958 1.00 57.66 187 PRO A O 1
ATOM 1466 N N . ARG A 1 188 ? -11.592 -53.941 5.270 1.00 58.09 188 ARG A N 1
ATOM 1467 C CA . ARG A 1 188 ? -11.908 -54.644 6.522 1.00 58.09 188 ARG A CA 1
ATOM 1468 C C . ARG A 1 188 ? -12.428 -56.047 6.182 1.00 58.09 188 ARG A C 1
ATOM 1470 O O . ARG A 1 188 ? -13.337 -56.123 5.356 1.00 58.09 188 ARG A O 1
ATOM 1477 N N . PRO A 1 189 ? -11.964 -57.129 6.825 1.00 58.88 189 PRO A N 1
ATOM 1478 C CA . PRO A 1 189 ? -12.758 -58.338 6.932 1.00 58.88 189 PRO A CA 1
ATOM 1479 C C . PRO A 1 189 ? -13.626 -58.245 8.192 1.00 58.88 189 PRO A C 1
ATOM 1481 O O . PRO A 1 189 ? -13.153 -57.867 9.263 1.00 58.88 189 PRO A O 1
ATOM 1484 N N . GLY A 1 190 ? -14.913 -58.542 8.039 1.00 57.59 190 GLY A N 1
ATOM 1485 C CA . GLY A 1 190 ? -15.827 -58.697 9.160 1.00 57.59 190 GLY A CA 1
ATOM 1486 C C . GLY A 1 190 ? -15.594 -60.011 9.902 1.00 57.59 190 GLY A C 1
ATOM 1487 O O . GLY A 1 190 ? -15.295 -61.031 9.281 1.00 57.59 190 GLY A O 1
ATOM 1488 N N . ARG A 1 191 ? -15.762 -59.959 11.220 1.00 52.53 191 ARG A N 1
ATOM 1489 C CA . ARG A 1 191 ? -16.626 -60.815 12.040 1.00 52.53 191 ARG A CA 1
ATOM 1490 C C . ARG A 1 191 ? -16.703 -60.208 13.433 1.00 52.53 191 ARG A C 1
ATOM 1492 O O . ARG A 1 191 ? -15.652 -59.724 13.903 1.00 52.53 191 ARG A O 1
#

Foldseek 3Di:
DDDPPQDDCPDLLNVLLVPDPVSLVVLLVDDLVRSQVSLLCCQQPNPDPCLVVDPSLLVSLVSCVSSVHDCVSLLCQQPDPCQVVDVDCVRNLSSLSNLLNNLVVVPVVSLVSLLVCLLPGSPVVSSLVSCLVRPDPVSNVVCVVSNVVVDPDDDDDDDDDPPPPPPPPSPPDDDDDDDDDPDDDDDDDDD

Secondary structure (DSSP, 8-state):
-----SPPTTSHHHHHHTT-HHHHHHHHHS-HHHHHHHHHHHHH----TTTTTTTHHHHHHHHHHHTT--SHHHHHHHHSGGGGT---HHHHHHHHHHHHHHHHTT-HHHHHHHHHHHHH-TTHHHHHHHHHTTS-HHHHHHTHHHHHTTS----S-----S--SSTTSSSS------PPP---PPPPPP-

Radius of gyration: 21.99 Å; chains: 1; bounding box: 52×80×50 Å

pLDDT: mean 82.14, std 20.27, range [35.53, 98.62]

Sequence (191 aa):
MFDPFIAPSGTLLGLLQRGRGDGTLHALAAPRPEALAALNHCVVSDPRHDWQVENRSLYYARLYLDLDGGIEEIERHLADPDDHIDTDDSRTGLALSVLGHLASYGRDDALALLRRYATTGANWAWALDELALRDDDAGLRSLALPVLARFPARRGRGRPRRRRTRLLRAATLAPVGRRPSRSGRRPRPGR